Protein AF-A0A0L8H773-F1 (afdb_monomer_lite)

Secondary structure (DSSP, 8-state):
-HHHHHHHHHHHHHS------------EEETTEEE-TT-EE--EETTTEE-TTEEEEEETTTEEEEEEGGGGPPPP-SSS-B--TT-SS-B-----S-----S-PPPEEETTEEE-TT-EEE-SSSSPPPSSTTEEEEEEEETTEEEEEEEEPP----SS-B--TT-SS-B-PPP------------PPPPPPP-------------------S-TTTSTT-BTTTTB-TT-EE--EETTTEE-TTEEEEEETTEEEEEEPPPPPP-SS--B--TT-SS-BPPPP-----------

Structure (mmCIF, N/CA/C/O backbone):
data_AF-A0A0L8H773-F1
#
_entry.id   AF-A0A0L8H773-F1
#
loop_
_atom_site.group_PDB
_atom_site.id
_atom_site.type_symbol
_atom_site.label_atom_id
_atom_site.label_alt_id
_atom_site.label_comp_id
_atom_site.label_asym_id
_atom_site.label_entity_id
_atom_site.label_seq_id
_atom_site.pdbx_PDB_ins_code
_atom_site.Cartn_x
_atom_site.Cartn_y
_atom_site.Cartn_z
_atom_site.occupancy
_atom_site.B_iso_or_equiv
_atom_site.auth_seq_id
_atom_site.auth_comp_id
_atom_site.auth_asym_id
_atom_site.auth_atom_id
_atom_site.pdbx_PDB_model_num
ATOM 1 N N . LEU A 1 1 ? 39.535 28.332 -73.611 1.00 56.66 1 LEU A N 1
ATOM 2 C CA . LEU A 1 1 ? 39.206 27.076 -72.888 1.00 56.66 1 LEU A CA 1
ATOM 3 C C . LEU A 1 1 ? 39.842 26.955 -71.494 1.00 56.66 1 LEU A C 1
ATOM 5 O O . LEU A 1 1 ? 39.137 26.552 -70.581 1.00 56.66 1 LEU A O 1
ATOM 9 N N . LYS A 1 2 ? 41.111 27.343 -71.271 1.00 52.56 2 LYS A N 1
ATOM 10 C CA . LYS A 1 2 ? 41.773 27.224 -69.947 1.00 52.56 2 LYS A CA 1
ATOM 11 C C . LYS A 1 2 ? 41.154 28.075 -68.813 1.00 52.56 2 LYS A C 1
ATOM 13 O O . LYS A 1 2 ? 41.106 27.613 -67.683 1.00 52.56 2 LYS A O 1
ATOM 18 N N . GLN A 1 3 ? 40.621 29.265 -69.114 1.00 53.94 3 GLN A N 1
ATOM 19 C CA . GLN A 1 3 ? 39.961 30.142 -68.122 1.00 53.94 3 GLN A CA 1
ATOM 20 C C . GLN A 1 3 ? 38.589 29.611 -67.651 1.00 53.94 3 GLN A C 1
ATOM 22 O O . GLN A 1 3 ? 38.211 29.787 -66.497 1.00 53.94 3 GLN A O 1
ATOM 27 N N . ILE A 1 4 ? 37.862 28.897 -68.520 1.00 58.41 4 ILE A N 1
ATOM 28 C CA . ILE A 1 4 ? 36.545 28.314 -68.199 1.00 58.41 4 ILE A CA 1
ATOM 29 C C . ILE A 1 4 ? 36.713 27.101 -67.269 1.00 58.41 4 ILE A C 1
ATOM 31 O O . ILE A 1 4 ? 35.921 26.903 -66.352 1.00 58.41 4 ILE A O 1
ATOM 35 N N . ALA A 1 5 ? 37.796 26.336 -67.442 1.00 56.56 5 ALA A N 1
ATOM 36 C CA . ALA A 1 5 ? 38.130 25.212 -66.571 1.00 56.56 5 ALA A CA 1
ATOM 37 C C . ALA A 1 5 ? 38.466 25.649 -65.132 1.00 56.56 5 ALA A C 1
ATOM 39 O O . ALA A 1 5 ? 38.112 24.941 -64.193 1.00 56.56 5 ALA A O 1
ATOM 40 N N . LEU A 1 6 ? 39.084 26.824 -64.939 1.00 56.03 6 LEU A N 1
ATOM 41 C CA . LEU A 1 6 ? 39.364 27.364 -63.602 1.00 56.03 6 LEU A CA 1
ATOM 42 C C . LEU A 1 6 ? 38.087 27.813 -62.878 1.00 56.03 6 LEU A C 1
ATOM 44 O O . LEU A 1 6 ? 37.940 27.544 -61.690 1.00 56.03 6 LEU A O 1
ATOM 48 N N . LEU A 1 7 ? 37.146 28.437 -63.593 1.00 54.53 7 LEU A N 1
ATOM 49 C CA . LEU A 1 7 ? 35.838 28.810 -63.042 1.00 54.53 7 LEU A CA 1
ATOM 50 C C . LEU A 1 7 ? 35.000 27.579 -62.677 1.00 54.53 7 LEU A C 1
ATOM 52 O O . LEU A 1 7 ? 34.382 27.565 -61.618 1.00 54.53 7 LEU A O 1
ATOM 56 N N . LEU A 1 8 ? 35.047 26.512 -63.481 1.00 56.09 8 LEU A N 1
ATOM 57 C CA . LEU A 1 8 ? 34.402 25.238 -63.146 1.00 56.09 8 LEU A CA 1
ATOM 58 C C . LEU A 1 8 ? 35.077 24.536 -61.956 1.00 56.09 8 LEU A C 1
ATOM 60 O O . LEU A 1 8 ? 34.382 23.974 -61.115 1.00 56.09 8 LEU A O 1
ATOM 64 N N . PHE A 1 9 ? 36.402 24.630 -61.808 1.00 54.91 9 PHE A N 1
ATOM 65 C CA . PHE A 1 9 ? 37.109 24.125 -60.623 1.00 54.91 9 PHE A CA 1
ATOM 66 C C . PHE A 1 9 ? 36.782 24.920 -59.348 1.00 54.91 9 PHE A C 1
ATOM 68 O O . PHE A 1 9 ? 36.652 24.331 -58.274 1.00 54.91 9 PHE A O 1
ATOM 75 N N . PHE A 1 10 ? 36.610 26.243 -59.448 1.00 53.59 10 PHE A N 1
ATOM 76 C CA . PHE A 1 10 ? 36.191 27.084 -58.322 1.00 53.59 10 PHE A CA 1
ATOM 77 C C . PHE A 1 10 ? 34.709 26.889 -57.961 1.00 53.59 10 PHE A C 1
ATOM 79 O O . PHE A 1 10 ? 34.391 26.823 -56.775 1.00 53.59 10 PHE A O 1
ATOM 86 N N . LEU A 1 11 ? 33.823 26.696 -58.944 1.00 53.62 11 LEU A N 1
ATOM 87 C CA . LEU A 1 11 ? 32.410 26.357 -58.716 1.00 53.62 11 LEU A CA 1
ATOM 88 C C . LEU A 1 11 ? 32.229 24.926 -58.179 1.00 53.62 11 LEU A C 1
ATOM 90 O O . LEU A 1 11 ? 31.337 24.671 -57.375 1.00 53.62 11 LEU A O 1
ATOM 94 N N . CYS A 1 12 ? 33.113 23.989 -58.536 1.00 49.75 12 CYS A N 1
ATOM 95 C CA . CYS A 1 12 ? 33.108 22.651 -57.942 1.00 49.75 12 CYS A CA 1
ATOM 96 C C . CYS A 1 12 ? 33.672 22.649 -56.505 1.00 49.75 12 CYS A C 1
ATOM 98 O O . CYS A 1 12 ? 33.280 21.812 -55.693 1.00 49.75 12 CYS A O 1
ATOM 100 N N . ARG A 1 13 ? 34.540 23.613 -56.148 1.00 50.16 13 ARG A N 1
ATOM 101 C CA . ARG A 1 13 ? 35.002 23.825 -54.762 1.00 50.16 13 ARG A CA 1
ATOM 102 C C . ARG A 1 13 ? 33.939 24.458 -53.859 1.00 50.16 13 ARG A C 1
ATOM 104 O O . ARG A 1 13 ? 33.945 24.173 -52.666 1.00 50.16 13 ARG A O 1
ATOM 111 N N . THR A 1 14 ? 33.005 25.251 -54.390 1.00 49.06 14 THR A N 1
ATOM 112 C CA . THR A 1 14 ? 31.888 25.808 -53.598 1.00 49.06 14 THR A CA 1
ATOM 113 C C . THR A 1 14 ? 30.726 24.827 -53.397 1.00 49.06 14 THR A C 1
ATOM 115 O O . THR A 1 14 ? 29.889 25.054 -52.526 1.00 49.06 14 THR A O 1
ATOM 118 N N . MET A 1 15 ? 30.709 23.702 -54.120 1.00 49.44 15 MET A N 1
ATOM 119 C CA . MET A 1 15 ? 29.700 22.636 -53.998 1.00 49.44 15 MET A CA 1
ATOM 120 C C . MET A 1 15 ? 30.186 21.398 -53.228 1.00 49.44 15 MET A C 1
ATOM 122 O O . MET A 1 15 ? 29.421 20.462 -53.030 1.00 49.44 15 MET A O 1
ATOM 126 N N . ALA A 1 16 ? 31.410 21.407 -52.697 1.00 48.41 16 ALA A N 1
ATOM 127 C CA . ALA A 1 16 ? 31.828 20.465 -51.660 1.00 48.41 16 ALA A CA 1
ATOM 128 C C . ALA A 1 16 ? 31.561 21.058 -50.268 1.00 48.41 16 ALA A C 1
ATOM 130 O O . ALA A 1 16 ? 32.402 21.011 -49.368 1.00 48.41 16 ALA A O 1
ATOM 131 N N . ARG A 1 17 ? 30.361 21.615 -50.061 1.00 44.28 17 ARG A N 1
ATOM 132 C CA . ARG A 1 17 ? 29.818 21.699 -48.709 1.00 44.28 17 ARG A CA 1
ATOM 133 C C . ARG A 1 17 ? 29.526 20.259 -48.332 1.00 44.28 17 ARG A C 1
ATOM 135 O O . ARG A 1 17 ? 28.470 19.729 -48.650 1.00 44.28 17 ARG A O 1
ATOM 142 N N . SER A 1 18 ? 30.514 19.614 -47.715 1.00 43.47 18 SER A N 1
ATOM 143 C CA . SER A 1 18 ? 30.292 18.414 -46.931 1.00 43.47 18 SER A CA 1
ATOM 144 C C . SER A 1 18 ? 29.228 18.799 -45.911 1.00 43.47 18 SER A C 1
ATOM 146 O O . SER A 1 18 ? 29.515 19.355 -44.850 1.00 43.47 18 SER A O 1
ATOM 148 N N . THR A 1 19 ? 27.967 18.548 -46.253 1.00 49.81 19 THR A N 1
ATOM 149 C CA . THR A 1 19 ? 26.972 18.182 -45.269 1.00 49.81 19 THR A CA 1
ATOM 150 C C . THR A 1 19 ? 27.510 16.890 -44.679 1.00 49.81 19 THR A C 1
ATOM 152 O O . THR A 1 19 ? 27.097 15.792 -45.042 1.00 49.81 19 THR A O 1
ATOM 155 N N . LYS A 1 20 ? 28.463 17.021 -43.747 1.00 44.66 20 LYS A N 1
ATOM 156 C CA . LYS A 1 20 ? 28.402 16.207 -42.550 1.00 44.66 20 LYS A CA 1
ATOM 157 C C . LYS A 1 20 ? 26.985 16.450 -42.064 1.00 44.66 20 LYS A C 1
ATOM 159 O O . LYS A 1 20 ? 26.710 17.479 -41.445 1.00 44.66 20 LYS A O 1
ATOM 164 N N . GLY A 1 21 ? 26.067 15.566 -42.466 1.00 46.50 21 GLY A N 1
ATOM 165 C CA . GLY A 1 21 ? 24.890 15.317 -41.668 1.00 46.50 21 GLY A CA 1
ATOM 166 C C . GLY A 1 21 ? 25.446 15.256 -40.262 1.00 46.50 21 GLY A C 1
ATOM 167 O O . GLY A 1 21 ? 26.386 14.500 -40.000 1.00 46.50 21 GLY A O 1
ATOM 168 N N . LYS A 1 22 ? 25.028 16.202 -39.423 1.00 43.50 22 LYS A N 1
ATOM 169 C CA . LYS A 1 22 ? 25.200 16.027 -37.996 1.00 43.50 22 LYS A CA 1
ATOM 170 C C . LYS A 1 22 ? 24.448 14.736 -37.744 1.00 43.50 22 LYS A C 1
ATOM 172 O O . LYS A 1 22 ? 23.223 14.751 -37.709 1.00 43.50 22 LYS A O 1
ATOM 177 N N . ASP A 1 23 ? 25.184 13.635 -37.729 1.00 54.06 23 ASP A N 1
ATOM 178 C CA . ASP A 1 23 ? 24.753 12.391 -37.141 1.00 54.06 23 ASP A CA 1
ATOM 179 C C . ASP A 1 23 ? 24.575 12.784 -35.680 1.00 54.06 23 ASP A C 1
ATOM 181 O O . ASP A 1 23 ? 25.529 12.883 -34.904 1.00 54.06 23 ASP A O 1
ATOM 185 N N . VAL A 1 24 ? 23.378 13.291 -35.376 1.00 60.16 24 VAL A N 1
ATOM 186 C CA . VAL A 1 24 ? 22.947 13.490 -34.009 1.00 60.16 24 VAL A CA 1
ATOM 187 C C . VAL A 1 24 ? 22.892 12.064 -33.522 1.00 60.16 24 VAL A C 1
ATOM 189 O O . VAL A 1 24 ? 21.925 11.371 -33.820 1.00 60.16 24 VAL A O 1
ATOM 192 N N . ALA A 1 25 ? 23.984 11.612 -32.900 1.00 62.16 25 ALA A N 1
ATOM 193 C CA . ALA A 1 25 ? 24.033 10.320 -32.250 1.00 62.16 25 ALA A CA 1
ATOM 194 C C . ALA A 1 25 ? 22.756 10.243 -31.419 1.00 62.16 25 ALA A C 1
ATOM 196 O O . ALA A 1 25 ? 22.536 11.070 -30.530 1.00 62.16 25 ALA A O 1
ATOM 197 N N . GLU A 1 26 ? 21.852 9.367 -31.837 1.00 80.19 26 GLU A N 1
ATOM 198 C CA . GLU A 1 26 ? 20.481 9.368 -31.364 1.00 80.19 26 GLU A CA 1
ATOM 199 C C . GLU A 1 26 ? 20.488 8.732 -29.973 1.00 80.19 26 GLU A C 1
ATOM 201 O O . GLU A 1 26 ? 20.366 7.525 -29.807 1.00 80.19 26 GLU A O 1
ATOM 206 N N . VAL A 1 27 ? 20.786 9.557 -28.971 1.00 89.62 27 VAL A N 1
ATOM 207 C CA . VAL A 1 27 ? 20.947 9.159 -27.573 1.00 89.62 27 VAL A CA 1
ATOM 208 C C . VAL A 1 27 ? 19.628 9.303 -26.831 1.00 89.62 27 VAL A C 1
ATOM 210 O O . VAL A 1 27 ? 18.864 10.241 -27.058 1.00 89.62 27 VAL A O 1
ATOM 213 N N . CYS A 1 28 ? 19.371 8.390 -25.902 1.00 89.81 28 CYS A N 1
ATOM 214 C CA . CYS A 1 28 ? 18.262 8.535 -24.976 1.00 89.81 28 CYS A CA 1
ATOM 215 C C . CYS A 1 28 ? 18.655 9.471 -23.837 1.00 89.81 28 CYS A C 1
ATOM 217 O O . CYS A 1 28 ? 19.715 9.296 -23.238 1.00 89.81 28 CYS A O 1
ATOM 219 N N . THR A 1 29 ? 17.780 10.412 -23.489 1.00 89.44 29 THR A N 1
ATOM 220 C CA . THR A 1 29 ? 17.992 11.320 -22.355 1.00 89.44 29 THR A CA 1
ATOM 221 C C . THR A 1 29 ? 16.986 11.011 -21.256 1.00 89.44 29 THR A C 1
ATOM 223 O O . THR A 1 29 ? 15.779 11.034 -21.494 1.00 89.44 29 THR A O 1
ATOM 226 N N . LEU A 1 30 ? 17.475 10.743 -20.046 1.00 85.56 30 LEU A N 1
ATOM 227 C CA . LEU A 1 30 ? 16.653 10.556 -18.854 1.00 85.56 30 LEU A CA 1
ATOM 228 C C . LEU A 1 30 ? 17.321 11.261 -17.670 1.00 85.56 30 LEU A C 1
ATOM 230 O O . LEU A 1 30 ? 18.465 10.957 -17.350 1.00 85.56 30 LEU A O 1
ATOM 234 N N . ASN A 1 31 ? 16.602 12.178 -17.016 1.00 80.56 31 ASN A N 1
ATOM 235 C CA . ASN A 1 31 ? 17.077 12.937 -15.849 1.00 80.56 31 ASN A CA 1
ATOM 236 C C . ASN A 1 31 ? 18.449 13.601 -16.078 1.00 80.56 31 ASN A C 1
ATOM 238 O O . ASN A 1 31 ? 19.372 13.415 -15.291 1.00 80.56 31 ASN A O 1
ATOM 242 N N . ASP A 1 32 ? 18.584 14.318 -17.199 1.00 82.12 32 ASP A N 1
ATOM 243 C CA . ASP A 1 32 ? 19.810 15.005 -17.649 1.00 82.12 32 ASP A CA 1
ATOM 244 C C . ASP A 1 32 ? 21.015 14.093 -17.944 1.00 82.12 32 ASP A C 1
ATOM 246 O O . ASP A 1 32 ? 22.093 14.567 -18.308 1.00 82.12 32 ASP A O 1
ATOM 250 N N . GLN A 1 33 ? 20.826 12.776 -17.872 1.00 87.31 33 GLN A N 1
ATOM 251 C CA . GLN A 1 33 ? 21.825 11.780 -18.221 1.00 87.31 33 GLN A CA 1
ATOM 252 C C . GLN A 1 33 ? 21.543 11.219 -19.623 1.00 87.31 33 GLN A C 1
ATOM 254 O O . GLN A 1 33 ? 20.398 10.925 -19.973 1.00 87.31 33 GLN A O 1
ATOM 259 N N . GLN A 1 34 ? 22.591 11.101 -20.441 1.00 91.00 34 GLN A N 1
ATOM 260 C CA . GLN A 1 34 ? 22.507 10.608 -21.819 1.00 91.00 34 GLN A CA 1
ATOM 261 C C . GLN A 1 34 ? 23.009 9.167 -21.912 1.00 91.00 34 GLN A C 1
ATOM 263 O O . GLN A 1 34 ? 24.049 8.825 -21.344 1.00 91.00 34 GLN A O 1
ATOM 268 N N . TYR A 1 35 ? 22.288 8.343 -22.666 1.00 91.50 35 TYR A N 1
ATOM 269 C CA . TYR A 1 35 ? 22.555 6.922 -22.844 1.00 91.50 35 TYR A CA 1
ATOM 270 C C . TYR A 1 35 ? 22.647 6.589 -24.338 1.00 91.50 35 TYR A C 1
ATOM 272 O O . TYR A 1 35 ? 21.750 6.964 -25.099 1.00 91.50 35 TYR A O 1
ATOM 280 N N . PRO A 1 36 ? 23.702 5.885 -24.785 1.00 92.75 36 PRO A N 1
ATOM 281 C CA . PRO A 1 36 ? 23.791 5.440 -26.168 1.00 92.75 36 PRO A CA 1
ATOM 282 C C . PRO A 1 36 ? 22.754 4.349 -26.463 1.00 92.75 36 PRO A C 1
ATOM 284 O O . PRO A 1 36 ? 22.323 3.627 -25.562 1.00 92.75 36 PRO A O 1
ATOM 287 N N . ILE A 1 37 ? 22.379 4.198 -27.736 1.00 92.62 37 ILE A N 1
ATOM 288 C CA . ILE A 1 37 ? 21.487 3.119 -28.187 1.00 92.62 37 ILE A CA 1
ATOM 289 C C . ILE A 1 37 ? 22.058 1.763 -27.750 1.00 92.62 37 ILE A C 1
ATOM 291 O O . ILE A 1 37 ? 23.250 1.500 -27.895 1.00 92.62 37 ILE A O 1
ATOM 295 N N . GLY A 1 38 ? 21.200 0.904 -27.206 1.00 91.44 38 GLY A N 1
ATOM 296 C CA . GLY A 1 38 ? 21.546 -0.404 -26.654 1.00 91.44 38 GLY A CA 1
ATOM 297 C C . GLY A 1 38 ? 22.007 -0.373 -25.196 1.00 91.44 38 GLY A C 1
ATOM 298 O O . GLY A 1 38 ? 22.100 -1.432 -24.581 1.00 91.44 38 GLY A O 1
ATOM 299 N N . ALA A 1 39 ? 22.263 0.803 -24.612 1.00 93.94 39 ALA A N 1
ATOM 300 C CA . ALA A 1 39 ? 22.596 0.890 -23.195 1.00 93.94 39 ALA A CA 1
ATOM 301 C C . ALA A 1 39 ? 21.412 0.470 -22.321 1.00 93.94 39 ALA A C 1
ATOM 303 O O . ALA A 1 39 ? 20.268 0.838 -22.596 1.00 93.94 39 ALA A O 1
ATOM 304 N N . THR A 1 40 ? 21.721 -0.241 -21.238 1.00 94.50 40 THR A N 1
ATOM 305 C CA . THR A 1 40 ? 20.771 -0.636 -20.196 1.00 94.50 40 THR A CA 1
ATOM 306 C C . THR A 1 40 ? 21.162 -0.026 -18.856 1.00 94.50 40 THR A C 1
ATOM 308 O O . THR A 1 40 ? 22.339 -0.069 -18.492 1.00 94.50 40 THR A O 1
ATOM 311 N N . TRP A 1 41 ? 20.212 0.520 -18.101 1.00 93.44 41 TRP A N 1
ATOM 312 C CA . TRP A 1 41 ? 20.489 1.146 -16.807 1.00 93.44 41 TRP A CA 1
ATOM 313 C C . TRP A 1 41 ? 19.305 1.075 -15.842 1.00 93.44 41 TRP A C 1
ATOM 315 O O . TRP A 1 41 ? 18.148 0.942 -16.239 1.00 93.44 41 TRP A O 1
ATOM 325 N N . HIS A 1 42 ? 19.610 1.243 -14.555 1.00 91.56 42 HIS A N 1
ATOM 326 C CA . HIS A 1 42 ? 18.608 1.459 -13.516 1.00 91.56 42 HIS A CA 1
ATOM 327 C C . HIS A 1 42 ? 18.389 2.968 -13.346 1.00 91.56 42 HIS A C 1
ATOM 329 O O . HIS A 1 42 ? 19.363 3.687 -13.096 1.00 91.56 42 HIS A O 1
ATOM 335 N N . PRO A 1 43 ? 17.157 3.482 -13.497 1.00 91.38 43 PRO A N 1
ATOM 336 C CA . PRO A 1 43 ? 16.908 4.914 -13.443 1.00 91.38 43 PRO A CA 1
ATOM 337 C C . PRO A 1 43 ? 17.087 5.444 -12.018 1.00 91.38 43 PRO A C 1
ATOM 339 O O . PRO A 1 43 ? 16.698 4.801 -11.041 1.00 91.38 43 PRO A O 1
ATOM 342 N N . VAL A 1 44 ? 17.655 6.641 -11.901 1.00 88.38 44 VAL A N 1
ATOM 343 C CA . VAL A 1 44 ? 17.793 7.360 -10.630 1.00 88.38 44 VAL A CA 1
ATOM 344 C C . VAL A 1 44 ? 16.645 8.350 -10.522 1.00 88.38 44 VAL A C 1
ATOM 346 O O . VAL A 1 44 ? 16.589 9.302 -11.295 1.00 88.38 44 VAL A O 1
ATOM 349 N N . LEU A 1 45 ? 15.719 8.136 -9.589 1.00 83.38 45 LEU A N 1
ATOM 350 C CA . LEU A 1 45 ? 14.599 9.046 -9.357 1.00 83.38 45 LEU A CA 1
ATOM 351 C C . LEU A 1 45 ? 14.892 9.910 -8.135 1.00 83.38 45 LEU A C 1
ATOM 353 O O . LEU A 1 45 ? 14.933 9.405 -7.019 1.00 83.38 45 LEU A O 1
ATOM 357 N N . ALA A 1 46 ? 15.077 11.215 -8.311 1.00 76.81 46 ALA A N 1
ATOM 358 C CA . ALA A 1 46 ? 15.203 12.129 -7.178 1.00 76.81 46 ALA A CA 1
ATOM 359 C C . ALA A 1 46 ? 13.842 12.300 -6.464 1.00 76.81 46 ALA A C 1
ATOM 361 O O . ALA A 1 46 ? 12.824 12.421 -7.149 1.00 76.81 46 ALA A O 1
ATOM 362 N N . PRO A 1 47 ? 13.780 12.329 -5.113 1.00 76.12 47 PRO A N 1
ATOM 363 C CA . PRO A 1 47 ? 14.870 12.211 -4.126 1.00 76.12 47 PRO A CA 1
ATOM 364 C C . PRO A 1 47 ? 15.226 10.765 -3.709 1.00 76.12 47 PRO A C 1
ATOM 366 O O . PRO A 1 47 ? 16.047 10.568 -2.819 1.00 76.12 47 PRO A O 1
ATOM 369 N N . PHE A 1 48 ? 14.589 9.755 -4.301 1.00 79.19 48 PHE A N 1
ATOM 370 C CA . PHE A 1 48 ? 14.609 8.352 -3.864 1.00 79.19 48 PHE A CA 1
ATOM 371 C C . PHE A 1 48 ? 15.853 7.547 -4.281 1.00 79.19 48 PHE A C 1
ATOM 373 O O . PHE A 1 48 ? 16.077 6.461 -3.753 1.00 79.19 48 PHE A O 1
ATOM 380 N N . GLY A 1 49 ? 16.672 8.067 -5.196 1.00 84.12 49 GLY A N 1
ATOM 381 C CA . GLY A 1 49 ? 17.896 7.415 -5.663 1.00 84.12 49 GLY A CA 1
ATOM 382 C C . GLY A 1 49 ? 17.651 6.374 -6.759 1.00 84.12 49 GLY A C 1
ATOM 383 O O . GLY A 1 49 ? 16.658 6.427 -7.485 1.00 84.12 49 GLY A O 1
ATOM 384 N N . THR A 1 50 ? 18.601 5.456 -6.931 1.00 86.00 50 THR A N 1
ATOM 385 C CA . THR A 1 50 ? 18.556 4.411 -7.966 1.00 86.00 50 THR A CA 1
ATOM 386 C C . THR A 1 50 ? 17.415 3.432 -7.708 1.00 86.00 50 THR A C 1
ATOM 388 O O . THR A 1 50 ? 17.286 2.911 -6.604 1.00 86.00 50 THR A O 1
ATOM 391 N N . MET A 1 51 ? 16.618 3.132 -8.733 1.00 88.44 51 MET A N 1
ATOM 392 C CA . MET A 1 51 ? 15.537 2.151 -8.668 1.00 88.44 51 MET A CA 1
ATOM 393 C C . MET A 1 51 ? 16.010 0.797 -9.225 1.00 88.44 51 MET A C 1
ATOM 395 O O . MET A 1 51 ? 15.925 0.574 -10.432 1.00 88.44 51 MET A O 1
ATOM 399 N N . PRO A 1 52 ? 16.483 -0.143 -8.381 1.00 90.25 52 PRO A N 1
ATOM 400 C CA . PRO A 1 52 ? 17.053 -1.411 -8.846 1.00 90.25 52 PRO A CA 1
ATOM 401 C C . PRO A 1 52 ? 16.018 -2.342 -9.494 1.00 90.25 52 PRO A C 1
ATOM 403 O O . PRO A 1 52 ? 16.395 -3.308 -10.139 1.00 90.25 52 PRO A O 1
ATOM 406 N N . CYS A 1 53 ? 14.720 -2.070 -9.326 1.00 92.06 53 CYS A N 1
ATOM 407 C CA . CYS A 1 53 ? 13.633 -2.866 -9.901 1.00 92.06 53 CYS A CA 1
ATOM 408 C C . CYS A 1 53 ? 13.108 -2.370 -11.249 1.00 92.06 53 CYS A C 1
ATOM 410 O O . CYS A 1 53 ? 12.085 -2.864 -11.723 1.00 92.06 53 CYS A O 1
ATOM 412 N N . ALA A 1 54 ? 13.767 -1.392 -11.858 1.00 93.00 54 ALA A N 1
ATOM 413 C CA . ALA A 1 54 ? 13.462 -0.961 -13.209 1.00 93.00 54 ALA A CA 1
ATOM 414 C C . ALA A 1 54 ? 14.725 -1.087 -14.054 1.00 93.00 54 ALA A C 1
ATOM 416 O O . ALA A 1 54 ? 15.749 -0.508 -13.705 1.00 93.00 54 ALA A O 1
ATOM 417 N N . ASN A 1 55 ? 14.644 -1.819 -15.161 1.00 93.19 55 ASN A N 1
ATOM 418 C CA . ASN A 1 55 ? 15.717 -1.861 -16.147 1.00 93.19 55 ASN A CA 1
ATOM 419 C C . ASN A 1 55 ? 15.258 -1.130 -17.403 1.00 93.19 55 ASN A C 1
ATOM 421 O O . ASN A 1 55 ? 14.304 -1.550 -18.058 1.00 93.19 55 ASN A O 1
ATOM 425 N N . CYS A 1 56 ? 15.914 -0.021 -17.709 1.00 94.56 56 CYS A N 1
ATOM 426 C CA . CYS A 1 56 ? 15.642 0.809 -18.868 1.00 94.56 56 CYS A CA 1
ATOM 427 C C . CYS A 1 56 ? 16.655 0.511 -19.963 1.00 94.56 56 CYS A C 1
ATOM 429 O O . CYS A 1 56 ? 17.842 0.431 -19.685 1.00 94.56 56 CYS A O 1
ATOM 431 N N . THR A 1 57 ? 16.191 0.365 -21.200 1.00 95.38 57 THR A N 1
ATOM 432 C CA . THR A 1 57 ? 17.024 0.170 -22.390 1.00 95.38 57 THR A CA 1
ATOM 433 C C . THR A 1 57 ? 16.810 1.326 -23.355 1.00 95.38 57 THR A C 1
ATOM 435 O O . THR A 1 57 ? 15.666 1.720 -23.596 1.00 95.38 57 THR A O 1
ATOM 438 N N . CYS A 1 58 ? 17.890 1.851 -23.932 1.00 95.38 58 CYS A N 1
ATOM 439 C CA . CYS A 1 58 ? 17.798 2.827 -25.011 1.00 95.38 58 CYS A CA 1
ATOM 440 C C . CYS A 1 58 ? 17.609 2.106 -26.347 1.00 95.38 58 CYS A C 1
ATOM 442 O O . CYS A 1 58 ? 18.510 1.418 -26.822 1.00 95.38 58 CYS A O 1
ATOM 444 N N . LEU A 1 59 ? 16.435 2.241 -26.951 1.00 93.44 59 LEU A N 1
ATOM 445 C CA . LEU A 1 59 ? 16.121 1.679 -28.261 1.00 93.44 59 LEU A CA 1
ATOM 446 C C . LEU A 1 59 ? 16.435 2.694 -29.377 1.00 93.44 59 LEU A C 1
ATOM 448 O O . LEU A 1 59 ? 16.536 3.895 -29.104 1.00 93.44 59 LEU A O 1
ATOM 452 N N . PRO A 1 60 ? 16.560 2.246 -30.645 1.00 91.75 60 PRO A N 1
ATOM 453 C CA . PRO A 1 60 ? 16.646 3.153 -31.790 1.00 91.75 60 PRO A CA 1
ATOM 454 C C . PRO A 1 60 ? 15.488 4.158 -31.781 1.00 91.75 60 PRO A C 1
ATOM 456 O O . PRO A 1 60 ? 14.401 3.826 -31.303 1.00 91.75 60 PRO A O 1
ATOM 459 N N . LYS A 1 61 ? 15.683 5.357 -32.342 1.00 87.56 61 LYS A N 1
ATOM 460 C CA . LYS A 1 61 ? 14.744 6.492 -32.234 1.00 87.56 61 LYS A CA 1
ATOM 461 C C . LYS A 1 61 ? 14.749 7.226 -30.890 1.00 87.56 61 LYS A C 1
ATOM 463 O O . LYS A 1 61 ? 13.776 7.903 -30.567 1.00 87.56 61 LYS A O 1
ATOM 468 N N . ALA A 1 62 ? 15.814 7.074 -30.097 1.00 88.06 62 ALA A N 1
ATOM 469 C CA . ALA A 1 62 ? 15.954 7.667 -28.762 1.00 88.06 62 ALA A CA 1
ATOM 470 C C . ALA A 1 62 ? 14.806 7.294 -27.798 1.00 88.06 62 ALA A C 1
ATOM 472 O O . ALA A 1 62 ? 14.409 8.082 -26.937 1.00 88.06 62 ALA A O 1
ATOM 473 N N . ILE A 1 63 ? 14.254 6.083 -27.938 1.00 90.75 63 ILE A N 1
ATOM 474 C CA . ILE A 1 63 ? 13.137 5.610 -27.114 1.00 90.75 63 ILE A CA 1
ATOM 475 C C . ILE A 1 63 ? 13.686 4.922 -25.865 1.00 90.75 63 ILE A C 1
ATOM 477 O O . ILE A 1 63 ? 14.377 3.908 -25.952 1.00 90.75 63 ILE A O 1
ATOM 481 N N . VAL A 1 64 ? 13.321 5.430 -24.689 1.00 93.31 64 VAL A N 1
ATOM 482 C CA . VAL A 1 64 ? 13.598 4.769 -23.407 1.00 93.31 64 VAL A CA 1
ATOM 483 C C . VAL A 1 64 ? 12.512 3.732 -23.133 1.00 93.31 64 VAL A C 1
ATOM 485 O O . VAL A 1 64 ? 11.351 4.085 -22.934 1.00 93.31 64 VAL A O 1
ATOM 488 N N . HIS A 1 65 ? 12.885 2.455 -23.092 1.00 94.38 65 HIS A N 1
ATOM 489 C CA . HIS A 1 65 ? 11.981 1.361 -22.746 1.00 94.38 65 HIS A CA 1
ATOM 490 C C . HIS A 1 65 ? 12.368 0.752 -21.400 1.00 94.38 65 HIS A C 1
ATOM 492 O O . HIS A 1 65 ? 13.419 0.123 -21.290 1.00 94.38 65 HIS A O 1
ATOM 498 N N . CYS A 1 66 ? 11.524 0.921 -20.382 1.00 93.00 66 CYS A N 1
ATOM 499 C CA . CYS A 1 66 ? 11.769 0.396 -19.040 1.00 93.00 66 CYS A CA 1
ATOM 500 C C . CYS A 1 66 ? 10.837 -0.769 -18.715 1.00 93.00 66 CYS A C 1
ATOM 502 O O . CYS A 1 66 ? 9.626 -0.670 -18.904 1.00 93.00 66 CYS A O 1
ATOM 504 N N . VAL A 1 67 ? 11.401 -1.843 -18.166 1.00 91.75 67 VAL A N 1
ATOM 505 C CA . VAL A 1 67 ? 10.658 -3.008 -17.668 1.00 91.75 67 VAL A CA 1
ATOM 506 C C . VAL A 1 67 ? 10.777 -3.119 -16.152 1.00 91.75 67 VAL A C 1
ATOM 508 O O . VAL A 1 67 ? 11.784 -2.711 -15.566 1.00 91.75 67 VAL A O 1
ATOM 511 N N . HIS A 1 68 ? 9.740 -3.662 -15.513 1.00 89.81 68 HIS A N 1
ATOM 512 C CA . HIS A 1 68 ? 9.697 -3.856 -14.067 1.00 89.81 68 HIS A CA 1
ATOM 513 C C . HIS A 1 68 ? 10.181 -5.259 -13.687 1.00 89.81 68 HIS A C 1
ATOM 515 O O . HIS A 1 68 ? 9.551 -6.245 -14.050 1.00 89.81 68 HIS A O 1
ATOM 521 N N . LEU A 1 69 ? 11.276 -5.335 -12.928 1.00 86.62 69 LEU A N 1
ATOM 522 C CA . LEU A 1 69 ? 11.993 -6.583 -12.637 1.00 86.62 69 LEU A CA 1
ATOM 523 C C . LEU A 1 69 ? 11.426 -7.391 -11.457 1.00 86.62 69 LEU A C 1
ATOM 525 O O . LEU A 1 69 ? 11.875 -8.506 -11.218 1.00 86.62 69 LEU A O 1
ATOM 529 N N . THR A 1 70 ? 10.464 -6.870 -10.685 1.00 81.69 70 THR A N 1
ATOM 530 C CA . THR A 1 70 ? 9.940 -7.614 -9.515 1.00 81.69 70 THR A CA 1
ATOM 531 C C . THR A 1 70 ? 9.181 -8.880 -9.903 1.00 81.69 70 THR A C 1
ATOM 533 O O . THR A 1 70 ? 9.091 -9.804 -9.098 1.00 81.69 70 THR A O 1
ATOM 536 N N . LEU A 1 71 ? 8.659 -8.934 -11.131 1.00 79.00 71 LEU A N 1
ATOM 537 C CA . LEU A 1 71 ? 7.950 -10.093 -11.668 1.00 79.00 71 LEU A CA 1
ATOM 538 C C . LEU A 1 71 ? 8.894 -11.267 -11.962 1.00 79.00 71 LEU A C 1
ATOM 540 O O . LEU A 1 71 ? 8.456 -12.412 -11.932 1.00 79.00 71 LEU A O 1
ATOM 544 N N . ASP A 1 72 ? 10.181 -10.983 -12.173 1.00 86.31 72 ASP A N 1
ATOM 545 C CA . ASP A 1 72 ? 11.219 -11.982 -12.439 1.00 86.31 72 ASP A CA 1
ATOM 546 C C . ASP A 1 72 ? 11.892 -12.485 -11.150 1.00 86.31 72 ASP A C 1
ATOM 548 O O . ASP A 1 72 ? 12.811 -13.307 -11.193 1.00 86.31 72 ASP A O 1
ATOM 552 N N . CYS A 1 73 ? 11.470 -11.989 -9.981 1.00 85.88 73 CYS A N 1
ATOM 553 C CA . CYS A 1 73 ? 12.086 -12.379 -8.723 1.00 85.88 73 CYS A CA 1
ATOM 554 C C . CYS A 1 73 ? 11.689 -13.805 -8.308 1.00 85.88 73 CYS A C 1
ATOM 556 O O . CYS A 1 73 ? 10.506 -14.158 -8.328 1.00 85.88 73 CYS A O 1
ATOM 558 N N . PRO A 1 74 ? 12.655 -14.620 -7.845 1.00 87.50 74 PRO A N 1
ATOM 559 C CA . PRO A 1 74 ? 12.354 -15.928 -7.285 1.00 87.50 74 PRO A CA 1
ATOM 560 C C . PRO A 1 74 ? 11.532 -15.774 -6.000 1.00 87.50 74 PRO A C 1
ATOM 562 O O . PRO A 1 74 ? 11.775 -14.868 -5.202 1.00 87.50 74 PRO A O 1
ATOM 565 N N . GLN A 1 75 ? 10.565 -16.668 -5.778 1.00 81.75 75 GLN A N 1
ATOM 566 C CA . GLN A 1 75 ? 9.742 -16.632 -4.569 1.00 81.75 75 GLN A CA 1
ATOM 567 C C . GLN A 1 75 ? 10.544 -17.112 -3.344 1.00 81.75 75 GLN A C 1
ATOM 569 O O . GLN A 1 75 ? 10.954 -18.278 -3.300 1.00 81.75 75 GLN A O 1
ATOM 574 N N . PRO A 1 76 ? 10.759 -16.258 -2.326 1.00 84.75 76 PRO A N 1
ATOM 575 C CA . PRO A 1 76 ? 11.492 -16.643 -1.128 1.00 84.75 76 PRO A CA 1
ATOM 576 C C . PRO A 1 76 ? 10.647 -17.551 -0.223 1.00 84.75 76 PRO A C 1
ATOM 578 O O . PRO A 1 76 ? 9.475 -17.288 0.038 1.00 84.75 76 PRO A O 1
ATOM 581 N N . LYS A 1 77 ? 11.262 -18.604 0.324 1.00 81.06 77 LYS A N 1
ATOM 582 C CA . LYS A 1 77 ? 10.611 -19.599 1.202 1.00 81.06 77 LYS A CA 1
ATOM 583 C C . LYS A 1 77 ? 10.737 -19.268 2.695 1.00 81.06 77 LYS A C 1
ATOM 585 O O . LYS A 1 77 ? 10.856 -20.168 3.522 1.00 81.06 77 LYS A O 1
ATOM 590 N N . CYS A 1 78 ? 10.783 -17.991 3.060 1.00 82.12 78 CYS A N 1
ATOM 591 C CA . CYS A 1 78 ? 10.918 -17.566 4.452 1.00 82.12 78 CYS A CA 1
ATOM 592 C C . CYS A 1 78 ? 9.774 -16.644 4.874 1.00 82.12 78 CYS A C 1
ATOM 594 O O . CYS A 1 78 ? 9.141 -15.982 4.060 1.00 82.12 78 CYS A O 1
ATOM 596 N N . VAL A 1 79 ? 9.517 -16.609 6.183 1.00 78.94 79 VAL A N 1
ATOM 597 C CA . VAL A 1 79 ? 8.382 -15.888 6.785 1.00 78.94 79 VAL A CA 1
ATOM 598 C C . VAL A 1 79 ? 8.503 -14.365 6.626 1.00 78.94 79 VAL A C 1
ATOM 600 O O . VAL A 1 79 ? 7.496 -13.664 6.629 1.00 78.94 79 VAL A O 1
ATOM 603 N N . ALA A 1 80 ? 9.724 -13.843 6.493 1.00 76.75 80 ALA A N 1
ATOM 604 C CA . ALA A 1 80 ? 9.984 -12.411 6.375 1.00 76.75 80 ALA A CA 1
ATOM 605 C C . ALA A 1 80 ? 11.219 -12.146 5.493 1.00 76.75 80 ALA A C 1
ATOM 607 O O . ALA A 1 80 ? 12.301 -11.879 6.024 1.00 76.75 80 ALA A O 1
ATOM 608 N N . PRO A 1 81 ? 11.090 -12.248 4.161 1.00 84.56 81 PRO A N 1
ATOM 609 C CA . PRO A 1 81 ? 12.178 -11.929 3.250 1.00 84.56 81 PRO A CA 1
ATOM 610 C C . PRO A 1 81 ? 12.403 -10.410 3.230 1.00 84.56 81 PRO A C 1
ATOM 612 O O . PRO A 1 81 ? 11.456 -9.625 3.335 1.00 84.56 81 PRO A O 1
ATOM 615 N N . LYS A 1 82 ? 13.660 -9.979 3.134 1.00 83.88 82 LYS A N 1
ATOM 616 C CA . LYS A 1 82 ? 14.036 -8.562 3.215 1.00 83.88 82 LYS A CA 1
ATOM 617 C C . LYS A 1 82 ? 14.628 -8.096 1.892 1.00 83.88 82 LYS A C 1
ATOM 619 O O . LYS A 1 82 ? 15.449 -8.781 1.292 1.00 83.88 82 LYS A O 1
ATOM 624 N N . ILE A 1 83 ? 14.244 -6.900 1.456 1.00 84.88 83 ILE A N 1
ATOM 625 C CA . ILE A 1 83 ? 14.877 -6.231 0.315 1.00 84.88 83 ILE A CA 1
ATOM 626 C C . ILE A 1 83 ? 16.086 -5.464 0.851 1.00 84.88 83 ILE A C 1
ATOM 628 O O . ILE A 1 83 ? 15.937 -4.531 1.641 1.00 84.88 83 ILE A O 1
ATOM 632 N N . LEU A 1 84 ? 17.286 -5.892 0.461 1.00 82.38 84 LEU A N 1
ATOM 633 C CA . LEU A 1 84 ? 18.528 -5.223 0.843 1.00 82.38 84 LEU A CA 1
ATOM 634 C C . LEU A 1 84 ? 18.725 -3.917 0.050 1.00 82.38 84 LEU A C 1
ATOM 636 O O . LEU A 1 84 ? 18.192 -3.775 -1.055 1.00 82.38 84 LEU A O 1
ATOM 640 N N . PRO A 1 85 ? 19.536 -2.972 0.564 1.00 85.00 85 PRO A N 1
ATOM 641 C CA . PRO A 1 85 ? 19.913 -1.779 -0.188 1.00 85.00 85 PRO A CA 1
ATOM 642 C C . PRO A 1 85 ? 20.483 -2.146 -1.565 1.00 85.00 85 PRO A C 1
ATOM 644 O O . PRO A 1 85 ? 21.309 -3.052 -1.678 1.00 85.00 85 PRO A O 1
ATOM 647 N N . ASN A 1 86 ? 20.050 -1.437 -2.612 1.00 80.19 86 ASN A N 1
ATOM 648 C CA . ASN A 1 86 ? 20.453 -1.658 -4.010 1.00 80.19 86 ASN A CA 1
ATOM 649 C C . ASN A 1 86 ? 20.127 -3.054 -4.582 1.00 80.19 86 ASN A C 1
ATOM 651 O O . ASN A 1 86 ? 20.694 -3.450 -5.602 1.00 80.19 86 ASN A O 1
ATOM 655 N N . ARG A 1 87 ? 19.220 -3.814 -3.958 1.00 86.50 87 ARG A N 1
ATOM 656 C CA . ARG A 1 87 ? 18.696 -5.074 -4.500 1.00 86.50 87 ARG A CA 1
ATOM 657 C C . ARG A 1 87 ? 17.251 -4.893 -4.934 1.00 86.50 87 ARG A C 1
ATOM 659 O O . ARG A 1 87 ? 16.498 -4.176 -4.284 1.00 86.50 87 ARG A O 1
ATOM 666 N N . CYS A 1 88 ? 16.877 -5.543 -6.035 1.00 90.06 88 CYS A N 1
ATOM 667 C CA . CYS A 1 88 ? 15.474 -5.605 -6.429 1.00 90.06 88 CYS A CA 1
ATOM 668 C C . CYS A 1 88 ? 14.736 -6.741 -5.720 1.00 90.06 88 CYS A C 1
ATOM 670 O O . CYS A 1 88 ? 13.676 -6.524 -5.137 1.00 90.06 88 CYS A O 1
ATOM 672 N N . CYS A 1 89 ? 15.305 -7.948 -5.755 1.00 90.31 89 CYS A N 1
ATOM 673 C CA . CYS A 1 89 ? 14.632 -9.120 -5.221 1.00 90.31 89 CYS A CA 1
ATOM 674 C C . CYS A 1 89 ? 14.801 -9.250 -3.703 1.00 90.31 89 CYS A C 1
ATOM 676 O O . CYS A 1 89 ? 15.860 -8.907 -3.165 1.00 90.31 89 CYS A O 1
ATOM 678 N N . PRO A 1 90 ? 13.757 -9.731 -3.010 1.00 87.81 90 PRO A N 1
ATOM 679 C CA . PRO A 1 90 ? 13.801 -9.952 -1.578 1.00 87.81 90 PRO A CA 1
ATOM 680 C C . PRO A 1 90 ? 14.594 -11.231 -1.268 1.00 87.81 90 PRO A C 1
ATOM 682 O O . PRO A 1 90 ? 14.359 -12.275 -1.870 1.00 87.81 90 PRO A O 1
ATOM 685 N N . GLU A 1 91 ? 15.519 -11.147 -0.316 1.00 85.50 91 GLU A N 1
ATOM 686 C CA . GLU A 1 91 ? 16.412 -12.242 0.069 1.00 85.50 91 GLU A CA 1
ATOM 687 C C . GLU A 1 91 ? 16.064 -12.748 1.474 1.00 85.50 91 GLU A C 1
ATOM 689 O O . GLU A 1 91 ? 15.591 -11.991 2.334 1.00 85.50 91 GLU A O 1
ATOM 694 N N . CYS A 1 92 ? 16.296 -14.037 1.717 1.00 83.44 92 CYS A N 1
ATOM 695 C CA . CYS A 1 92 ? 16.215 -14.593 3.062 1.00 83.44 92 CYS A CA 1
ATOM 696 C C . CYS A 1 92 ? 17.578 -14.436 3.745 1.00 83.44 92 CYS A C 1
ATOM 698 O O . CYS A 1 92 ? 18.609 -14.804 3.190 1.00 83.44 92 CYS A O 1
ATOM 700 N N . GLU A 1 93 ? 17.605 -13.919 4.972 1.00 77.69 93 GLU A N 1
ATOM 701 C CA . GLU A 1 93 ? 18.836 -13.937 5.765 1.00 77.69 93 GLU A CA 1
ATOM 702 C C . GLU A 1 93 ? 19.222 -15.401 6.041 1.00 77.69 93 GLU A C 1
ATOM 704 O O . GLU A 1 93 ? 18.450 -16.152 6.645 1.00 77.69 93 GLU A O 1
ATOM 709 N N . VAL A 1 94 ? 20.403 -15.818 5.570 1.00 67.56 94 VAL A N 1
ATOM 710 C CA . VAL A 1 94 ? 20.985 -17.126 5.888 1.00 67.56 94 VAL A CA 1
ATOM 711 C C . VAL A 1 94 ? 21.305 -17.118 7.378 1.00 67.56 94 VAL A C 1
ATOM 713 O O . VAL A 1 94 ? 22.244 -16.461 7.822 1.00 67.56 94 VAL A O 1
ATOM 716 N N . ARG A 1 95 ? 20.476 -17.801 8.166 1.00 57.34 95 ARG A N 1
ATOM 717 C CA . ARG A 1 95 ? 20.687 -17.947 9.605 1.00 57.34 95 ARG A CA 1
ATOM 718 C C . ARG A 1 95 ? 21.885 -18.862 9.846 1.00 57.34 95 ARG A C 1
ATOM 720 O O . ARG A 1 95 ? 21.814 -20.051 9.550 1.00 57.34 95 ARG A O 1
ATOM 727 N N . SER A 1 96 ? 22.952 -18.308 10.414 1.00 48.41 96 SER A N 1
ATOM 728 C CA . SER A 1 96 ? 23.875 -19.066 11.253 1.00 48.41 96 SER A CA 1
ATOM 729 C C . SER A 1 96 ? 23.100 -19.619 12.450 1.00 48.41 96 SER A C 1
ATOM 731 O O . SER A 1 96 ? 22.283 -18.920 13.049 1.00 48.41 96 SER A O 1
ATOM 733 N N . GLU A 1 97 ? 23.321 -20.894 12.735 1.00 53.06 97 GLU A N 1
ATOM 734 C CA . GLU A 1 97 ? 22.678 -21.664 13.793 1.00 53.06 97 GLU A CA 1
ATOM 735 C C . GLU A 1 97 ? 22.808 -20.984 15.164 1.00 53.06 97 GLU A C 1
ATOM 737 O O . GLU A 1 97 ? 23.897 -20.571 15.558 1.00 53.06 97 GLU A O 1
ATOM 742 N N . GLY A 1 98 ? 21.695 -20.923 15.901 1.00 55.00 98 GLY A N 1
ATOM 743 C CA . GLY A 1 98 ? 21.686 -20.589 17.325 1.00 55.00 98 GLY A CA 1
ATOM 744 C C . GLY A 1 98 ? 20.850 -19.370 17.692 1.00 55.00 98 GLY A C 1
ATOM 745 O O . GLY A 1 98 ? 21.405 -18.349 18.054 1.00 55.00 98 GLY A O 1
ATOM 746 N N . GLU A 1 99 ? 19.522 -19.507 17.665 1.00 46.81 99 GLU A N 1
ATOM 747 C CA . GLU A 1 99 ? 18.619 -18.760 18.554 1.00 46.81 99 GLU A CA 1
ATOM 748 C C . GLU A 1 99 ? 17.250 -19.456 18.549 1.00 46.81 99 GLU A C 1
ATOM 750 O O . GLU A 1 99 ? 16.390 -19.251 17.690 1.00 46.81 99 GLU A O 1
ATOM 755 N N . THR A 1 100 ? 17.051 -20.353 19.513 1.00 61.25 100 THR A N 1
ATOM 756 C CA . THR A 1 100 ? 15.710 -20.643 20.012 1.00 61.25 100 THR A CA 1
ATOM 757 C C . THR A 1 100 ? 15.217 -19.394 20.724 1.00 61.25 100 THR A C 1
ATOM 759 O O . THR A 1 100 ? 15.552 -19.190 21.887 1.00 61.25 100 THR A O 1
ATOM 762 N N . GLU A 1 101 ? 14.403 -18.577 20.065 1.00 51.75 101 GLU A N 1
ATOM 763 C CA . GLU A 1 101 ? 13.632 -17.564 20.773 1.00 51.75 101 GLU A CA 1
ATOM 764 C C . GLU A 1 101 ? 12.189 -17.552 20.287 1.00 51.75 101 GLU A C 1
ATOM 766 O O . GLU A 1 101 ? 11.876 -17.516 19.097 1.00 51.75 101 GLU A O 1
ATOM 771 N N . SER A 1 102 ? 11.304 -17.716 21.267 1.00 53.28 102 SER A N 1
ATOM 772 C CA . SER A 1 102 ? 9.867 -17.876 21.122 1.00 53.28 102 SER A CA 1
ATOM 773 C C . SER A 1 102 ? 9.267 -16.850 20.165 1.00 53.28 102 SER A C 1
ATOM 775 O O . SER A 1 102 ? 9.722 -15.712 20.092 1.00 53.28 102 SER A O 1
ATOM 777 N N . ASN A 1 103 ? 8.173 -17.227 19.508 1.00 61.50 103 ASN A N 1
ATOM 778 C CA . ASN A 1 103 ? 7.297 -16.357 18.722 1.00 61.50 103 ASN A CA 1
ATOM 779 C C . ASN A 1 103 ? 6.576 -15.310 19.611 1.00 61.50 103 ASN A C 1
ATOM 781 O O . ASN A 1 103 ? 5.356 -15.168 19.579 1.00 61.50 103 ASN A O 1
ATOM 785 N N . LYS A 1 104 ? 7.322 -14.611 20.471 1.00 68.06 104 LYS A N 1
ATOM 786 C CA . LYS A 1 104 ? 6.863 -13.549 21.351 1.00 68.06 104 LYS A CA 1
ATOM 787 C C . LYS A 1 104 ? 7.195 -12.236 20.667 1.00 68.06 104 LYS A C 1
ATOM 789 O O . LYS A 1 104 ? 8.303 -11.713 20.749 1.00 68.06 104 LYS A O 1
ATOM 794 N N . LYS A 1 105 ? 6.213 -11.724 19.937 1.00 79.19 105 LYS A N 1
ATOM 795 C CA . LYS A 1 105 ? 6.308 -10.426 19.278 1.00 79.19 105 LYS A CA 1
ATOM 796 C C . LYS A 1 105 ? 6.525 -9.332 20.328 1.00 79.19 105 LYS A C 1
ATOM 798 O O . LYS A 1 105 ? 5.823 -9.284 21.335 1.00 79.19 105 LYS A O 1
ATOM 803 N N . ILE A 1 106 ? 7.511 -8.471 20.095 1.00 88.81 106 ILE A N 1
ATOM 804 C CA . ILE A 1 106 ? 7.935 -7.440 21.051 1.00 88.81 106 ILE A CA 1
ATOM 805 C C . ILE A 1 106 ? 6.941 -6.266 21.008 1.00 88.81 106 ILE A C 1
ATOM 807 O O . ILE A 1 106 ? 6.673 -5.719 19.934 1.00 88.81 106 ILE A O 1
ATOM 811 N N . GLY A 1 107 ? 6.395 -5.889 22.167 1.00 89.94 107 GLY A N 1
ATOM 812 C CA . GLY A 1 107 ? 5.547 -4.701 22.331 1.00 89.94 107 GLY A CA 1
ATOM 813 C C . GLY A 1 107 ? 6.342 -3.389 22.276 1.00 89.94 107 GLY A C 1
ATOM 814 O O . GLY A 1 107 ? 7.569 -3.393 22.274 1.00 89.94 107 GLY A O 1
ATOM 815 N N . CYS A 1 108 ? 5.654 -2.254 22.225 1.00 91.62 108 CYS A N 1
ATOM 816 C CA . CYS A 1 108 ? 6.246 -0.922 22.124 1.00 91.62 108 CYS A CA 1
ATOM 817 C C . CYS A 1 108 ? 5.902 -0.073 23.349 1.00 91.62 108 CYS A C 1
ATOM 819 O O . CYS A 1 108 ? 4.826 -0.215 23.921 1.00 91.62 108 CYS A O 1
ATOM 821 N N . THR A 1 109 ? 6.757 0.889 23.693 1.00 92.62 109 THR A N 1
ATOM 822 C CA . THR A 1 109 ? 6.448 1.909 24.706 1.00 92.62 109 THR A CA 1
ATOM 823 C C . THR A 1 109 ? 6.390 3.280 24.043 1.00 92.62 109 THR A C 1
ATOM 825 O O . THR A 1 109 ? 7.365 3.725 23.441 1.00 92.62 109 THR A O 1
ATOM 828 N N . PHE A 1 110 ? 5.249 3.965 24.144 1.00 89.56 110 PHE A N 1
ATOM 829 C CA . PHE A 1 110 ? 5.038 5.287 23.556 1.00 89.56 110 PHE A CA 1
ATOM 830 C C . PHE A 1 110 ? 4.358 6.239 24.538 1.00 89.56 110 PHE A C 1
ATOM 832 O O . PHE A 1 110 ? 3.286 5.944 25.066 1.00 89.56 110 PHE A O 1
ATOM 839 N N . SER A 1 111 ? 4.962 7.413 24.763 1.00 87.38 111 SER A N 1
ATOM 840 C CA . SER A 1 111 ? 4.442 8.441 25.683 1.00 87.38 111 SER A CA 1
ATOM 841 C C . SER A 1 111 ? 4.096 7.901 27.086 1.00 87.38 111 SER A C 1
ATOM 843 O O . SER A 1 111 ? 3.115 8.331 27.691 1.00 87.38 111 SER A O 1
ATOM 845 N N . GLY A 1 112 ? 4.875 6.931 27.583 1.00 85.81 112 GLY A N 1
ATOM 846 C CA . GLY A 1 112 ? 4.672 6.290 28.890 1.00 85.81 112 GLY A CA 1
ATOM 847 C C . GLY A 1 112 ? 3.594 5.197 28.932 1.00 85.81 112 GLY A C 1
ATOM 848 O O . GLY A 1 112 ? 3.348 4.648 30.001 1.00 85.81 112 GLY A O 1
ATOM 849 N N . ARG A 1 113 ? 2.956 4.860 27.801 1.00 88.06 113 ARG A N 1
ATOM 850 C CA . ARG A 1 113 ? 2.035 3.717 27.672 1.00 88.06 113 ARG A CA 1
ATOM 851 C C . ARG A 1 113 ? 2.711 2.557 26.946 1.00 88.06 113 ARG A C 1
ATOM 853 O O . ARG A 1 113 ? 3.515 2.786 26.043 1.00 88.06 113 ARG A O 1
ATOM 860 N N . ASN A 1 114 ? 2.354 1.333 27.323 1.00 92.50 114 ASN A N 1
ATOM 861 C CA . ASN A 1 114 ? 2.810 0.112 26.664 1.00 92.50 114 ASN A CA 1
ATOM 862 C C . ASN A 1 114 ? 1.743 -0.377 25.683 1.00 92.50 114 ASN A C 1
ATOM 864 O O . ASN A 1 114 ? 0.557 -0.326 25.995 1.00 92.50 114 ASN A O 1
ATOM 868 N N . TYR A 1 115 ? 2.195 -0.838 24.526 1.00 88.81 115 TYR A N 1
ATOM 869 C CA . TYR A 1 115 ? 1.390 -1.331 23.417 1.00 88.81 115 TYR A CA 1
ATOM 870 C C . TYR A 1 115 ? 1.888 -2.717 23.027 1.00 88.81 115 TYR A C 1
ATOM 872 O O . TYR A 1 115 ? 3.095 -2.963 22.991 1.00 88.81 115 TYR A O 1
ATOM 880 N N . GLU A 1 116 ? 0.976 -3.621 22.718 1.00 91.38 116 GLU A N 1
ATOM 881 C CA . GLU A 1 116 ? 1.299 -4.930 22.174 1.00 91.38 116 GLU A CA 1
ATOM 882 C C . GLU A 1 116 ? 1.607 -4.831 20.675 1.00 91.38 116 GLU A C 1
ATOM 884 O O . GLU A 1 116 ? 1.254 -3.866 19.991 1.00 91.38 116 GLU A O 1
ATOM 889 N N . HIS A 1 117 ? 2.309 -5.829 20.135 1.00 88.19 117 HIS A N 1
ATOM 890 C CA . HIS A 1 117 ? 2.525 -5.885 18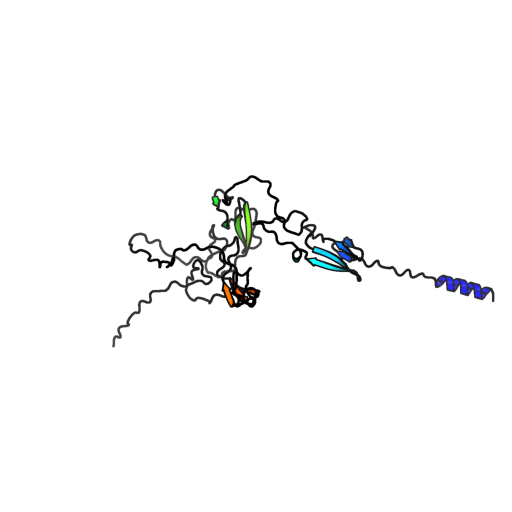.694 1.00 88.19 117 HIS A CA 1
ATOM 891 C C . HIS A 1 117 ? 1.177 -5.956 17.962 1.00 88.19 117 HIS A C 1
ATOM 893 O O . HIS A 1 117 ? 0.413 -6.898 18.156 1.00 88.19 117 HIS A O 1
ATOM 899 N N . GLY A 1 118 ? 0.960 -5.025 17.037 1.00 85.81 118 GLY A N 1
ATOM 900 C CA . GLY A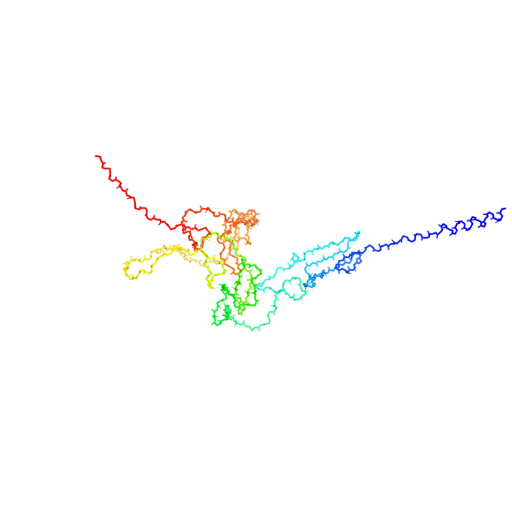 1 118 ? -0.258 -4.899 16.242 1.00 85.81 118 GLY A CA 1
ATOM 901 C C . GLY A 1 118 ? -1.211 -3.818 16.744 1.00 85.81 118 GLY A C 1
ATOM 902 O O . GLY A 1 118 ? -2.114 -3.448 15.998 1.00 85.81 118 GLY A O 1
ATOM 903 N N . ASP A 1 119 ? -0.997 -3.270 17.944 1.00 88.31 119 ASP A N 1
ATOM 904 C CA . ASP A 1 119 ? -1.861 -2.225 18.491 1.00 88.31 119 ASP A CA 1
ATOM 905 C C . ASP A 1 119 ? -1.848 -0.970 17.624 1.00 88.31 119 ASP A C 1
ATOM 907 O O . ASP A 1 119 ? -0.787 -0.476 17.231 1.00 88.31 119 ASP A O 1
ATOM 911 N N . ILE A 1 120 ? -3.044 -0.430 17.382 1.00 87.56 120 ILE A N 1
ATOM 912 C CA . ILE A 1 120 ? -3.272 0.801 16.627 1.00 87.56 120 ILE A CA 1
ATOM 913 C C . ILE A 1 120 ? -3.848 1.846 17.575 1.00 87.56 120 ILE A C 1
ATOM 915 O O . ILE A 1 120 ? -4.825 1.586 18.273 1.00 87.56 120 ILE A O 1
ATOM 919 N N . PHE A 1 121 ? -3.274 3.044 17.575 1.00 90.31 121 PHE A N 1
ATOM 920 C CA . PHE A 1 121 ? -3.695 4.124 18.464 1.00 90.31 121 PHE A CA 1
ATOM 921 C C . PHE A 1 121 ? -3.555 5.493 17.797 1.00 90.31 121 PHE A C 1
ATOM 923 O O . PHE A 1 121 ? -2.697 5.706 16.938 1.00 90.31 121 PHE A O 1
ATOM 930 N N . ALA A 1 122 ? -4.409 6.440 18.186 1.00 89.88 122 ALA A N 1
ATOM 931 C CA . ALA A 1 122 ? -4.282 7.832 17.773 1.00 89.88 122 ALA A CA 1
ATOM 932 C C . ALA A 1 122 ? -3.302 8.568 18.699 1.00 89.88 122 ALA A C 1
ATOM 934 O O . ALA A 1 122 ? -3.305 8.362 19.913 1.00 89.88 122 ALA A O 1
ATOM 935 N N . SER A 1 123 ? -2.448 9.435 18.150 1.00 85.19 123 SER A N 1
ATOM 936 C CA . SER A 1 123 ? -1.655 10.328 19.000 1.00 85.19 123 SER A CA 1
ATOM 937 C C . SER A 1 123 ? -1.143 11.569 18.291 1.00 85.19 123 SER A C 1
ATOM 939 O O . SER A 1 123 ? -0.397 11.493 17.321 1.00 85.19 123 SER A O 1
ATOM 941 N N . ASN A 1 124 ? -1.442 12.731 18.865 1.00 81.62 124 ASN A N 1
ATOM 942 C CA . ASN A 1 124 ? -0.887 14.015 18.445 1.00 81.62 124 ASN A CA 1
ATOM 943 C C . ASN A 1 124 ? 0.504 14.314 19.041 1.00 81.62 124 ASN A C 1
ATOM 945 O O . ASN A 1 124 ? 1.101 15.327 18.690 1.00 81.62 124 ASN A O 1
ATOM 949 N N . LYS A 1 125 ? 1.048 13.448 19.911 1.00 82.94 125 LYS A N 1
ATOM 950 C CA . LYS A 1 125 ? 2.377 13.608 20.537 1.00 82.94 125 LYS A CA 1
ATOM 951 C C . LYS A 1 125 ? 3.510 13.085 19.647 1.00 82.94 125 LYS A C 1
ATOM 953 O O . LYS A 1 125 ? 4.453 12.460 20.123 1.00 82.94 125 LYS A O 1
ATOM 958 N N . THR A 1 126 ? 3.395 13.287 18.340 1.00 84.44 126 THR A N 1
ATOM 959 C CA . THR A 1 126 ? 4.392 12.857 17.353 1.00 84.44 126 THR A CA 1
ATOM 960 C C . THR A 1 126 ? 4.959 14.070 16.621 1.00 84.44 126 THR A C 1
ATOM 962 O O . THR A 1 126 ? 4.417 15.171 16.700 1.00 84.44 126 THR A O 1
ATOM 965 N N . ALA A 1 127 ? 6.047 13.875 15.877 1.00 83.06 127 ALA A N 1
ATOM 966 C CA . ALA A 1 127 ? 6.593 14.914 15.004 1.00 83.06 127 ALA A CA 1
ATOM 967 C C . ALA A 1 127 ? 5.728 15.168 13.748 1.00 83.06 127 ALA A C 1
ATOM 969 O O . ALA A 1 127 ? 5.963 16.138 13.028 1.00 83.06 127 ALA A O 1
ATOM 970 N N . LEU A 1 128 ? 4.736 14.311 13.471 1.00 84.31 128 LEU A N 1
ATOM 971 C CA . LEU A 1 128 ? 3.853 14.450 12.318 1.00 84.31 128 LEU A CA 1
ATOM 972 C C . LEU A 1 128 ? 2.779 15.496 12.607 1.00 84.31 128 LEU A C 1
ATOM 974 O O . LEU A 1 128 ? 1.954 15.335 13.506 1.00 84.31 128 LEU A O 1
ATOM 978 N N . LYS A 1 129 ? 2.770 16.562 11.806 1.00 83.31 129 LYS A N 1
ATOM 979 C CA . LYS A 1 129 ? 1.748 17.608 11.865 1.00 83.31 129 LYS A CA 1
ATOM 980 C C . LYS A 1 129 ? 0.738 17.397 10.735 1.00 83.31 129 LYS A C 1
ATOM 982 O O . LYS A 1 129 ? 1.163 17.312 9.580 1.00 83.31 129 LYS A O 1
ATOM 987 N N . PRO A 1 130 ? -0.572 17.318 11.032 1.00 84.62 130 PRO A N 1
ATOM 988 C CA . PRO A 1 130 ? -1.613 17.348 10.011 1.00 84.62 130 PRO A CA 1
ATOM 989 C C . PRO A 1 130 ? -1.411 18.521 9.049 1.00 84.62 130 PRO A C 1
ATOM 991 O O . PRO A 1 130 ? -1.225 19.656 9.479 1.00 84.62 130 PRO A O 1
ATOM 994 N N . THR A 1 131 ? -1.423 18.245 7.745 1.00 86.06 131 THR A N 1
ATOM 995 C CA . THR A 1 131 ? -1.296 19.281 6.706 1.00 86.06 131 THR A CA 1
ATOM 996 C C . THR A 1 131 ? -2.651 19.905 6.378 1.00 86.06 131 THR A C 1
ATOM 998 O O . THR A 1 131 ? -2.723 21.022 5.876 1.00 86.06 131 THR A O 1
ATOM 1001 N N . ARG A 1 132 ? -3.736 19.174 6.649 1.00 83.44 132 ARG A N 1
ATOM 1002 C CA . ARG A 1 132 ? -5.124 19.595 6.449 1.00 83.44 132 ARG A CA 1
ATOM 1003 C C . ARG A 1 132 ? -5.912 19.398 7.739 1.00 83.44 132 ARG A C 1
ATOM 1005 O O . ARG A 1 132 ? -5.610 18.496 8.516 1.00 83.44 132 ARG A O 1
ATOM 1012 N N . GLU A 1 133 ? -6.959 20.194 7.930 1.00 78.50 133 GLU A N 1
ATOM 1013 C CA . GLU A 1 133 ? -7.814 20.145 9.129 1.00 78.50 133 GLU A CA 1
ATOM 1014 C C . GLU A 1 133 ? -8.541 18.803 9.302 1.00 78.50 133 GLU A C 1
ATOM 1016 O O . GLU A 1 133 ? -8.856 18.398 10.415 1.00 78.50 133 GLU A O 1
ATOM 1021 N N . ASN A 1 134 ? -8.764 18.073 8.205 1.00 82.38 134 ASN A N 1
ATOM 1022 C CA . ASN A 1 134 ? -9.364 16.743 8.219 1.00 82.38 134 ASN A CA 1
ATOM 1023 C C . ASN A 1 134 ? -8.331 15.611 8.337 1.00 82.38 134 ASN A C 1
ATOM 1025 O O . ASN A 1 134 ? -8.615 14.492 7.913 1.00 82.38 134 ASN A O 1
ATOM 1029 N N . GLN A 1 135 ? -7.127 15.881 8.841 1.00 85.50 135 GLN A N 1
ATOM 1030 C CA . GLN A 1 135 ? -6.096 14.867 9.048 1.00 85.50 135 GLN A CA 1
ATOM 1031 C C . GLN A 1 135 ? -5.760 14.692 10.525 1.00 85.50 135 GLN A C 1
ATOM 1033 O O . GLN A 1 135 ? -5.700 15.644 11.298 1.00 85.50 135 GLN A O 1
ATOM 1038 N N . CYS A 1 136 ? -5.483 13.452 10.897 1.00 87.62 136 CYS A N 1
ATOM 1039 C CA . CYS A 1 136 ? -5.103 13.055 12.243 1.00 87.62 136 CYS A CA 1
ATOM 1040 C C . CYS A 1 136 ? -3.927 12.076 12.182 1.00 87.62 136 CYS A C 1
ATOM 1042 O O . CYS A 1 136 ? -3.652 11.487 11.135 1.00 87.62 136 CYS A O 1
ATOM 1044 N N . VAL A 1 137 ? -3.210 11.906 13.292 1.00 90.62 137 VAL A N 1
ATOM 1045 C CA . VAL A 1 137 ? -2.081 10.972 13.364 1.00 90.62 137 VAL A CA 1
ATOM 1046 C C . VAL A 1 137 ? -2.547 9.646 13.948 1.00 90.62 137 VAL A C 1
ATOM 1048 O O . VAL A 1 137 ? -3.071 9.595 15.063 1.00 90.62 137 VAL A O 1
ATOM 1051 N N . MET A 1 138 ? -2.303 8.574 13.202 1.00 90.12 138 MET A N 1
ATOM 1052 C CA . MET A 1 138 ? -2.543 7.197 13.615 1.00 90.12 138 MET A CA 1
ATOM 1053 C C . MET A 1 138 ? -1.209 6.455 13.660 1.00 90.12 138 MET A C 1
ATOM 1055 O O . MET A 1 138 ? -0.376 6.623 12.770 1.00 90.12 138 MET A O 1
ATOM 1059 N N . CYS A 1 139 ? -0.993 5.666 14.704 1.00 89.88 139 CYS A N 1
ATOM 1060 C CA . CYS A 1 139 ? 0.235 4.923 14.942 1.00 89.88 139 CYS A CA 1
ATOM 1061 C C . CYS A 1 139 ? -0.058 3.432 15.095 1.00 89.88 139 CYS A C 1
ATOM 1063 O O . CYS A 1 139 ? -1.132 3.061 15.563 1.00 89.88 139 CYS A O 1
ATOM 1065 N N . ILE A 1 140 ? 0.910 2.594 14.728 1.00 92.00 140 ILE A N 1
ATOM 1066 C CA . ILE A 1 140 ? 0.891 1.147 14.940 1.00 92.00 140 ILE A CA 1
ATOM 1067 C C . ILE A 1 140 ? 2.171 0.692 15.646 1.00 92.00 140 ILE A C 1
ATOM 1069 O O . ILE A 1 140 ? 3.272 1.125 15.291 1.00 92.00 140 ILE A O 1
ATOM 1073 N N . CYS A 1 141 ? 2.035 -0.191 16.635 1.00 90.38 141 CYS A N 1
ATOM 1074 C CA . CYS A 1 141 ? 3.167 -0.897 17.224 1.00 90.38 141 CYS A CA 1
ATOM 1075 C C . CYS A 1 141 ? 3.527 -2.124 16.379 1.00 90.38 141 CYS A C 1
ATOM 1077 O O . CYS A 1 141 ? 2.735 -3.048 16.227 1.00 90.38 141 CYS A O 1
ATOM 1079 N N . SER A 1 142 ? 4.744 -2.169 15.846 1.00 90.00 142 SER A N 1
ATOM 1080 C CA . SER A 1 142 ? 5.242 -3.274 15.031 1.00 90.00 142 SER A CA 1
ATOM 1081 C C . SER A 1 142 ? 6.609 -3.739 15.528 1.00 90.00 142 SER A C 1
ATOM 1083 O O . SER A 1 142 ? 7.643 -3.200 15.130 1.00 90.00 142 SER A O 1
ATOM 1085 N N . ASN A 1 143 ? 6.606 -4.786 16.361 1.00 85.56 143 ASN A N 1
ATOM 1086 C CA . ASN A 1 143 ? 7.807 -5.469 16.872 1.00 85.56 143 ASN A CA 1
ATOM 1087 C C . ASN A 1 143 ? 8.796 -4.478 17.509 1.00 85.56 143 ASN A C 1
ATOM 1089 O O . ASN A 1 143 ? 9.900 -4.280 17.006 1.00 85.56 143 ASN A O 1
ATOM 1093 N N . GLY A 1 144 ? 8.364 -3.803 18.575 1.00 85.25 144 GLY A N 1
ATOM 1094 C CA . GLY A 1 144 ? 9.170 -2.819 19.304 1.00 85.25 144 GLY A CA 1
ATOM 1095 C C . GLY A 1 144 ? 9.299 -1.445 18.641 1.00 85.25 144 GLY A C 1
ATOM 1096 O O . GLY A 1 144 ? 9.890 -0.543 19.230 1.00 85.25 144 GLY A O 1
ATOM 1097 N N . ARG A 1 145 ? 8.745 -1.241 17.438 1.00 88.38 145 ARG A N 1
ATOM 1098 C CA . ARG A 1 145 ? 8.805 0.041 16.717 1.00 88.38 145 ARG A CA 1
ATOM 1099 C C . ARG A 1 145 ? 7.429 0.655 16.528 1.00 88.38 145 ARG A C 1
ATOM 1101 O O . ARG A 1 145 ? 6.494 -0.029 16.129 1.00 88.38 145 ARG A O 1
ATOM 1108 N N . ILE A 1 146 ? 7.331 1.960 16.757 1.00 91.88 146 ILE A N 1
ATOM 1109 C CA . ILE A 1 146 ? 6.107 2.732 16.532 1.00 91.88 146 ILE A CA 1
ATOM 1110 C C . ILE A 1 146 ? 6.188 3.382 15.158 1.00 91.88 146 ILE A C 1
ATOM 1112 O O . ILE A 1 146 ? 7.097 4.166 14.888 1.00 91.88 146 ILE A O 1
ATOM 1116 N N . LEU A 1 147 ? 5.235 3.047 14.295 1.00 91.00 147 LEU A N 1
ATOM 1117 C CA . LEU A 1 147 ? 5.117 3.600 12.951 1.00 91.00 147 LEU A CA 1
ATOM 1118 C C . LEU A 1 147 ? 3.865 4.469 12.901 1.00 91.00 147 LEU A C 1
ATOM 1120 O O . LEU A 1 147 ? 2.766 3.965 13.104 1.00 91.00 147 LEU A O 1
ATOM 1124 N N . CYS A 1 148 ? 4.023 5.765 12.644 1.00 91.12 148 CYS A N 1
ATOM 1125 C CA . CYS A 1 148 ? 2.907 6.705 12.579 1.00 91.12 148 CYS A CA 1
ATOM 1126 C C . CYS A 1 148 ? 2.722 7.246 11.162 1.00 91.12 148 CYS A C 1
ATOM 1128 O O . CYS A 1 148 ? 3.687 7.415 10.419 1.00 91.12 148 CYS A O 1
ATOM 1130 N N . HIS A 1 149 ? 1.480 7.549 10.802 1.00 88.81 149 HIS A N 1
ATOM 1131 C CA . HIS A 1 149 ? 1.117 8.143 9.522 1.00 88.81 149 HIS A CA 1
ATOM 1132 C C . HIS A 1 149 ? -0.069 9.102 9.677 1.00 88.81 149 HIS A C 1
ATOM 1134 O O . HIS A 1 149 ? -0.811 9.052 10.662 1.00 88.81 149 HIS A O 1
ATOM 1140 N N . LEU A 1 150 ? -0.241 9.995 8.700 1.00 88.31 150 LEU A N 1
ATOM 1141 C CA . LEU A 1 150 ? -1.412 10.863 8.629 1.00 88.31 150 LEU A CA 1
ATOM 1142 C C . LEU A 1 150 ? -2.584 10.100 8.008 1.00 88.31 150 LEU A C 1
ATOM 1144 O O . LEU A 1 150 ? -2.481 9.570 6.901 1.00 88.31 150 LEU A O 1
ATOM 1148 N N . LYS A 1 151 ? -3.712 10.080 8.713 1.00 87.12 151 LYS A N 1
ATOM 1149 C CA . LYS A 1 151 ? -4.990 9.553 8.240 1.00 87.12 151 LYS A CA 1
ATOM 1150 C C . LYS A 1 151 ? -5.919 10.713 7.916 1.00 87.12 151 LYS A C 1
ATOM 1152 O O . LYS A 1 151 ? -6.125 11.594 8.743 1.00 87.12 151 LYS A O 1
ATOM 1157 N N . THR A 1 152 ? -6.503 10.694 6.723 1.00 89.31 152 THR A N 1
ATOM 1158 C CA . THR A 1 152 ? -7.559 11.634 6.337 1.00 89.31 152 THR A CA 1
ATOM 1159 C C . THR A 1 152 ? -8.913 11.118 6.813 1.00 89.31 152 THR A C 1
ATOM 1161 O O . THR A 1 152 ? -9.276 9.971 6.557 1.00 89.31 152 THR A O 1
ATOM 1164 N N . CYS A 1 153 ? -9.654 11.968 7.510 1.00 84.94 153 CYS A N 1
ATOM 1165 C CA . CYS A 1 153 ? -10.989 11.695 8.004 1.00 84.94 153 CYS A CA 1
ATOM 1166 C C . CYS A 1 153 ? -12.043 12.044 6.956 1.00 84.94 153 CYS A C 1
ATOM 1168 O O . CYS A 1 153 ? -11.958 13.062 6.262 1.00 84.94 153 CYS A O 1
ATOM 1170 N N . GLU A 1 154 ? -13.051 11.182 6.865 1.00 84.12 154 GLU A N 1
ATOM 1171 C CA . GLU A 1 154 ? -14.236 11.435 6.057 1.00 84.12 154 GLU A CA 1
ATOM 1172 C C . GLU A 1 154 ? -15.036 12.596 6.659 1.00 84.12 154 GLU A C 1
ATOM 1174 O O . GLU A 1 154 ? -15.165 12.721 7.879 1.00 84.12 154 GLU A O 1
ATOM 1179 N N . ALA A 1 155 ? -15.559 13.467 5.797 1.00 76.00 155 ALA A N 1
ATOM 1180 C CA . ALA A 1 155 ? -16.315 14.631 6.231 1.00 76.00 155 ALA A CA 1
ATOM 1181 C C . ALA A 1 155 ? -17.689 14.205 6.770 1.00 76.00 155 ALA A C 1
ATOM 1183 O O . ALA A 1 155 ? -18.548 13.737 6.021 1.00 76.00 155 ALA A O 1
ATOM 1184 N N . ILE A 1 156 ? -17.904 14.411 8.067 1.00 74.12 156 ILE A N 1
ATOM 1185 C CA . ILE A 1 156 ? -19.188 14.184 8.734 1.00 74.12 156 ILE A CA 1
ATOM 1186 C C . ILE A 1 156 ? -19.941 15.507 8.901 1.00 74.12 156 ILE A C 1
ATOM 1188 O O . ILE A 1 156 ? -19.351 16.539 9.210 1.00 74.12 156 ILE A O 1
ATOM 1192 N N . LYS A 1 157 ? -21.259 15.485 8.682 1.00 72.88 157 LYS A N 1
ATOM 1193 C CA . LYS A 1 157 ? -22.141 16.646 8.867 1.00 72.88 157 LYS A CA 1
ATOM 1194 C C . LYS A 1 157 ? -22.990 16.429 10.113 1.00 72.88 157 LYS A C 1
ATOM 1196 O O . LYS A 1 157 ? -24.007 15.744 10.045 1.00 72.88 157 LYS A O 1
ATOM 1201 N N . CYS A 1 158 ? -22.584 16.997 11.242 1.00 76.50 158 CYS A N 1
ATOM 1202 C CA . CYS A 1 158 ? -23.388 16.976 12.459 1.00 76.50 158 CYS A CA 1
ATOM 1203 C C . CYS A 1 158 ? -23.343 18.300 13.211 1.00 76.50 158 CYS A C 1
ATOM 1205 O O . CYS A 1 158 ? -22.481 19.143 12.975 1.00 76.50 158 CYS A O 1
ATOM 1207 N N . LYS A 1 159 ? -24.328 18.480 14.096 1.00 72.44 159 LYS A N 1
ATOM 1208 C CA . LYS A 1 159 ? -24.555 19.721 14.843 1.00 72.44 159 LYS A CA 1
ATOM 1209 C C . LYS A 1 159 ? -23.415 20.033 15.821 1.00 72.44 159 LYS A C 1
ATOM 1211 O O . LYS A 1 159 ? -23.115 21.199 16.049 1.00 72.44 159 LYS A O 1
ATOM 1216 N N . LYS A 1 160 ? -22.770 18.998 16.367 1.00 67.62 160 LYS A N 1
ATOM 1217 C CA . LYS A 1 160 ? -21.571 19.092 17.205 1.00 67.62 160 LYS A CA 1
ATOM 1218 C C . LYS A 1 160 ? -20.657 17.908 16.899 1.00 67.62 160 LYS A C 1
ATOM 1220 O O . LYS A 1 160 ? -21.146 16.792 16.773 1.00 67.62 160 LYS A O 1
ATOM 1225 N N . THR A 1 161 ? -19.356 18.157 16.795 1.00 72.06 161 THR A N 1
ATOM 1226 C CA . THR A 1 161 ? -18.308 17.138 16.629 1.00 72.06 161 THR A CA 1
ATOM 1227 C C . THR A 1 161 ? -17.469 17.039 17.903 1.00 72.06 161 THR A C 1
ATOM 1229 O O . THR A 1 161 ? -17.172 18.059 18.525 1.00 72.06 161 THR A O 1
ATOM 1232 N N . LEU A 1 162 ? -17.063 15.830 18.286 1.00 75.81 162 LEU A N 1
ATOM 1233 C CA . LEU A 1 162 ? -16.118 15.554 19.366 1.00 75.81 162 LEU A CA 1
ATOM 1234 C C . LEU A 1 162 ? -14.872 14.872 18.824 1.00 75.81 162 LEU A C 1
ATOM 1236 O O . LEU A 1 162 ? -14.967 13.921 18.055 1.00 75.81 162 LEU A O 1
ATOM 1240 N N . ASN A 1 163 ? -13.721 15.324 19.311 1.00 74.81 163 ASN A N 1
ATOM 1241 C CA . ASN A 1 163 ? -12.439 14.662 19.124 1.00 74.81 163 ASN A CA 1
ATOM 1242 C C . ASN A 1 163 ? -12.087 13.930 20.420 1.00 74.81 163 ASN A C 1
ATOM 1244 O O . ASN A 1 163 ? -11.883 14.573 21.451 1.00 74.81 163 ASN A O 1
ATOM 1248 N N . LEU A 1 164 ? -12.040 12.601 20.372 1.00 71.56 164 LEU A N 1
ATOM 1249 C CA . LEU A 1 164 ? -11.595 11.773 21.490 1.00 71.56 164 LEU A CA 1
ATOM 1250 C C . LEU A 1 164 ? -10.100 11.483 21.346 1.00 71.56 164 LEU A C 1
ATOM 1252 O O . LEU A 1 164 ? -9.613 11.275 20.243 1.00 71.56 164 LEU A O 1
ATOM 1256 N N . SER A 1 165 ? -9.362 11.434 22.454 1.00 66.44 165 SER A N 1
ATOM 1257 C CA . SER A 1 165 ? -7.906 11.217 22.423 1.00 66.44 165 SER A CA 1
ATOM 1258 C C . SER A 1 165 ? -7.494 9.863 21.833 1.00 66.44 165 SER A C 1
ATOM 1260 O O . SER A 1 165 ? -6.411 9.762 21.263 1.00 66.44 165 SER A O 1
ATOM 1262 N N . ASP A 1 166 ? -8.351 8.847 21.953 1.00 69.69 166 ASP A N 1
ATOM 1263 C CA . ASP A 1 166 ? -8.095 7.490 21.456 1.00 69.69 166 ASP A CA 1
ATOM 1264 C C . ASP A 1 166 ? -8.698 7.250 20.053 1.00 69.69 166 ASP A C 1
ATOM 1266 O O . ASP A 1 166 ? -8.429 6.225 19.426 1.00 69.69 166 ASP A O 1
ATOM 1270 N N . GLU A 1 167 ? -9.464 8.211 19.514 1.00 77.12 167 GLU A N 1
ATOM 1271 C CA . GLU A 1 167 ? -10.035 8.142 18.168 1.00 77.12 167 GLU A CA 1
ATOM 1272 C C . GLU A 1 167 ? -9.438 9.217 17.260 1.00 77.12 167 GLU A C 1
ATOM 1274 O O . GLU A 1 167 ? -9.481 10.412 17.523 1.00 77.12 167 GLU A O 1
ATOM 1279 N N . CYS A 1 168 ? -8.890 8.786 16.129 1.00 85.12 168 CYS A N 1
ATOM 1280 C CA . CYS A 1 168 ? -8.222 9.692 15.197 1.00 85.12 168 CYS A CA 1
ATOM 1281 C C . CYS A 1 168 ? -9.208 10.682 14.544 1.00 85.12 168 CYS A C 1
ATOM 1283 O O . CYS A 1 168 ? -8.868 11.839 14.323 1.00 85.12 168 CYS A O 1
ATOM 1285 N N . CYS A 1 169 ? -10.425 10.232 14.224 1.00 86.50 169 CYS A N 1
ATOM 1286 C CA . CYS A 1 169 ? -11.403 11.038 13.496 1.00 86.50 169 CYS A CA 1
ATOM 1287 C C . CYS A 1 169 ? -12.531 11.528 14.403 1.00 86.50 169 CYS A C 1
ATOM 1289 O O . CYS A 1 169 ? -12.919 10.796 15.311 1.00 86.50 169 CYS A O 1
ATOM 1291 N N . PRO A 1 170 ? -13.079 12.728 14.134 1.00 81.06 170 PRO A N 1
ATOM 1292 C CA . PRO A 1 170 ? -14.174 13.275 14.917 1.00 81.06 170 PRO A CA 1
ATOM 1293 C C . PRO A 1 170 ? -15.398 12.364 14.857 1.00 81.06 170 PRO A C 1
ATOM 1295 O O . PRO A 1 170 ? -15.704 11.780 13.816 1.00 81.06 170 PRO A O 1
ATOM 1298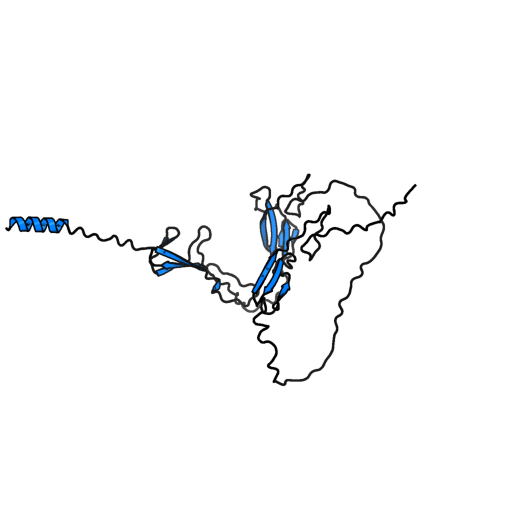 N N . ILE A 1 171 ? -16.130 12.307 15.964 1.00 82.75 171 ILE A N 1
ATOM 1299 C CA . ILE A 1 171 ? -17.439 11.658 16.071 1.00 82.75 171 ILE A CA 1
ATOM 1300 C C . ILE A 1 171 ? -18.509 12.685 16.430 1.00 82.75 171 ILE A C 1
ATOM 1302 O O . ILE A 1 171 ? -18.204 13.798 16.848 1.00 82.75 171 ILE A O 1
ATOM 1306 N N . CYS A 1 172 ? -19.781 12.331 16.291 1.00 80.06 172 CYS A N 1
ATOM 1307 C CA . CYS A 1 172 ? -20.886 13.197 16.691 1.00 80.06 172 CYS A CA 1
ATOM 1308 C C . CYS A 1 172 ? -21.422 12.728 18.054 1.00 80.06 172 CYS A C 1
ATOM 1310 O O . CYS A 1 172 ? -21.960 11.622 18.113 1.00 80.06 172 CYS A O 1
ATOM 1312 N N . PRO A 1 173 ? -21.278 13.499 19.150 1.00 71.94 173 PRO A N 1
ATOM 1313 C CA . PRO A 1 173 ? -22.015 13.234 20.378 1.00 71.94 173 PRO A CA 1
ATOM 1314 C C . PRO A 1 173 ? -23.503 13.335 20.109 1.00 71.94 173 PRO A C 1
ATOM 1316 O O . PRO A 1 173 ? -23.964 14.308 19.512 1.00 71.94 173 PRO A O 1
ATOM 1319 N N . ASP A 1 174 ? -24.254 12.370 20.609 1.00 65.19 174 ASP A N 1
ATOM 1320 C CA . ASP A 1 174 ? -25.681 12.571 20.768 1.00 65.19 174 ASP A CA 1
ATOM 1321 C C . ASP A 1 174 ? -25.941 13.555 21.910 1.00 65.19 174 ASP A C 1
ATOM 1323 O O . ASP A 1 174 ? -25.287 13.505 22.956 1.00 65.19 174 ASP A O 1
ATOM 1327 N N . ASP A 1 175 ? -26.898 14.452 21.688 1.00 56.75 175 ASP A N 1
ATOM 1328 C CA . ASP A 1 175 ? -27.382 15.386 22.693 1.00 56.75 175 ASP A CA 1
ATOM 1329 C C . ASP A 1 175 ? -27.880 14.605 23.931 1.00 56.75 175 ASP A C 1
ATOM 1331 O O . ASP A 1 175 ? -28.752 13.749 23.815 1.00 56.75 175 ASP A O 1
ATOM 1335 N N . GLN A 1 176 ? -27.215 14.876 25.063 1.00 52.00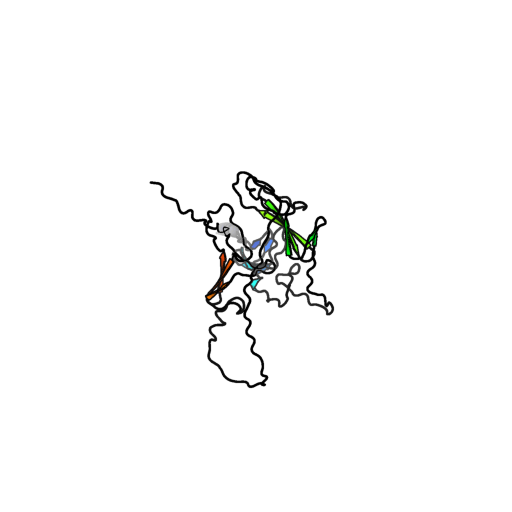 176 GLN A N 1
ATOM 1336 C CA . GLN A 1 176 ? -27.601 14.763 26.482 1.00 52.00 176 GLN A CA 1
ATOM 1337 C C . GLN A 1 176 ? -28.624 13.677 26.886 1.00 52.00 176 GLN A C 1
ATOM 1339 O O . GLN A 1 176 ? -29.766 13.710 26.455 1.00 52.00 176 GLN A O 1
ATOM 1344 N N . GLU A 1 177 ? -28.253 12.796 27.826 1.00 41.50 177 GLU A N 1
ATOM 1345 C CA . GLU A 1 177 ? -28.796 12.845 29.203 1.00 41.50 177 GLU A CA 1
ATOM 1346 C C . GLU A 1 177 ? -28.284 11.702 30.105 1.00 41.50 177 GLU A C 1
ATOM 1348 O O . GLU A 1 177 ? -28.236 10.534 29.726 1.00 41.50 177 GLU A O 1
ATOM 1353 N N . GLU A 1 178 ? -27.903 12.138 31.308 1.00 34.88 178 GLU A N 1
ATOM 1354 C CA . GLU A 1 178 ? -28.051 11.519 32.630 1.00 34.88 178 GLU A CA 1
ATOM 1355 C C . GLU A 1 178 ? -27.473 10.124 32.918 1.00 34.88 178 GLU A C 1
ATOM 1357 O O . GLU A 1 178 ? -28.003 9.062 32.595 1.00 34.88 178 GLU A O 1
ATOM 1362 N N . VAL A 1 179 ? -26.399 10.176 33.709 1.00 47.16 179 VAL A N 1
ATOM 1363 C CA . VAL A 1 179 ? -26.048 9.168 34.706 1.00 47.16 179 VAL A CA 1
ATOM 1364 C C . VAL A 1 179 ? -27.267 8.938 35.605 1.00 47.16 179 VAL A C 1
ATOM 1366 O O . VAL A 1 179 ? -27.589 9.788 36.429 1.00 47.16 179 VAL A O 1
ATOM 1369 N N . VAL A 1 180 ? -27.915 7.782 35.476 1.00 33.84 180 VAL A N 1
ATOM 1370 C CA . VAL A 1 180 ? -28.757 7.235 36.545 1.00 33.84 180 VAL A CA 1
ATOM 1371 C C . VAL A 1 180 ? -28.077 5.982 37.070 1.00 33.84 180 VAL A C 1
ATOM 1373 O O . VAL A 1 180 ? -27.827 5.020 36.341 1.00 33.84 180 VAL A O 1
ATOM 1376 N N . ASP A 1 181 ? -27.724 6.076 38.343 1.00 38.31 181 ASP A N 1
ATOM 1377 C CA . ASP A 1 181 ? -27.126 5.045 39.169 1.00 38.31 181 ASP A CA 1
ATOM 1378 C C . ASP A 1 181 ? -28.103 3.889 39.484 1.00 38.31 181 ASP A C 1
ATOM 1380 O O . ASP A 1 181 ? -29.322 4.028 39.423 1.00 38.31 181 ASP A O 1
ATOM 1384 N N . SER A 1 182 ? -27.478 2.770 39.851 1.00 39.84 182 SER A N 1
ATOM 1385 C CA . SER A 1 182 ? -27.928 1.645 40.674 1.00 39.84 182 SER A CA 1
ATOM 1386 C C . SER A 1 182 ? -29.067 0.704 40.224 1.00 39.84 182 SER A C 1
ATOM 1388 O O . SER A 1 182 ? -30.258 0.990 40.224 1.00 39.84 182 SER A O 1
ATOM 1390 N N . SER A 1 183 ? -28.645 -0.565 40.105 1.00 47.91 183 SER A N 1
ATOM 1391 C CA . SER A 1 183 ? -29.319 -1.780 40.603 1.00 47.91 183 SER A CA 1
ATOM 1392 C C . SER A 1 183 ? -30.523 -2.370 39.841 1.00 47.91 183 SER A C 1
ATOM 1394 O O . SER A 1 183 ? -31.653 -1.930 39.992 1.00 47.91 183 SER A O 1
ATOM 1396 N N . ALA A 1 184 ? -30.271 -3.471 39.107 1.00 33.22 184 ALA A N 1
ATOM 1397 C CA . ALA A 1 184 ? -31.032 -4.741 39.144 1.00 33.22 184 ALA A CA 1
ATOM 1398 C C . ALA A 1 184 ? -30.577 -5.710 38.019 1.00 33.22 184 ALA A C 1
ATOM 1400 O O . ALA A 1 184 ? -30.840 -5.494 36.838 1.00 33.22 184 ALA A O 1
ATOM 1401 N N . TYR A 1 185 ? -29.906 -6.806 38.395 1.00 34.78 185 TYR A N 1
ATOM 1402 C CA . TYR A 1 185 ? -29.737 -8.048 37.600 1.00 34.78 185 TYR A CA 1
ATOM 1403 C C . TYR A 1 185 ? -31.110 -8.755 37.378 1.00 34.78 185 TYR A C 1
ATOM 1405 O O . TYR A 1 185 ? -32.056 -8.312 38.032 1.00 34.78 185 TYR A O 1
ATOM 1413 N N . PRO A 1 186 ? -31.294 -9.861 36.585 1.00 46.22 186 PRO A N 1
ATOM 1414 C CA . PRO A 1 186 ? -30.303 -10.870 36.132 1.00 46.22 186 PRO A CA 1
ATOM 1415 C C . PRO A 1 186 ? -30.487 -11.480 34.703 1.00 46.22 186 PRO A C 1
ATOM 1417 O O . PRO A 1 186 ? -31.558 -11.421 34.110 1.00 46.22 186 PRO A O 1
ATOM 1420 N N . PHE A 1 187 ? -29.431 -12.124 34.173 1.00 30.00 187 PHE A N 1
ATOM 1421 C CA . PHE A 1 187 ? -29.381 -13.507 33.621 1.00 30.00 187 PHE A CA 1
ATOM 1422 C C . PHE A 1 187 ? -28.370 -13.745 32.478 1.00 30.00 187 PHE A C 1
ATOM 1424 O O . PHE A 1 187 ? -28.106 -12.899 31.629 1.00 30.00 187 PHE A O 1
ATOM 1431 N N . ARG A 1 188 ? -27.801 -14.958 32.553 1.00 34.28 188 ARG A N 1
ATOM 1432 C CA . ARG A 1 188 ? -26.630 -15.556 31.887 1.00 34.28 188 ARG A CA 1
ATOM 1433 C C . ARG A 1 188 ? -26.751 -15.777 30.365 1.00 34.28 188 ARG A C 1
ATOM 1435 O O . ARG A 1 188 ? -27.861 -15.918 29.856 1.00 34.28 188 ARG A O 1
ATOM 1442 N N . PRO A 1 189 ? -25.606 -15.914 29.663 1.00 32.88 189 PRO A N 1
ATOM 1443 C CA . PRO A 1 189 ? -25.542 -16.271 28.248 1.00 32.88 189 PRO A CA 1
ATOM 1444 C C . PRO A 1 189 ? -25.647 -17.792 28.034 1.00 32.88 189 PRO A C 1
ATOM 1446 O O . PRO A 1 189 ? -24.952 -18.563 28.692 1.00 32.88 189 PRO A O 1
ATOM 1449 N N . HIS A 1 190 ? -26.469 -18.217 27.071 1.00 32.47 190 HIS A N 1
ATOM 1450 C CA . HIS A 1 190 ? -26.360 -19.542 26.455 1.00 32.47 190 HIS A CA 1
ATOM 1451 C C . HIS A 1 190 ? -25.568 -19.419 25.147 1.00 32.47 190 HIS A C 1
ATOM 1453 O O . HIS A 1 190 ? -25.963 -18.685 24.240 1.00 32.47 190 HIS A O 1
ATOM 1459 N N . SER A 1 191 ? -24.448 -20.136 25.081 1.00 34.97 191 SER A N 1
ATOM 1460 C CA . SER A 1 191 ? -23.723 -20.470 23.852 1.00 34.97 191 SER A CA 1
ATOM 1461 C C . SER A 1 191 ? -24.398 -21.671 23.179 1.00 34.97 191 SER A C 1
ATOM 1463 O O . SER A 1 191 ? -24.925 -22.519 23.899 1.00 34.97 191 SER A O 1
ATOM 1465 N N . PRO A 1 192 ? -24.341 -21.818 21.847 1.00 39.28 192 PRO A N 1
ATOM 1466 C CA . PRO A 1 192 ? -24.443 -23.123 21.212 1.00 39.28 192 PRO A CA 1
ATOM 1467 C C . PRO A 1 192 ? -23.045 -23.720 21.035 1.00 39.28 192 PRO A C 1
ATOM 1469 O O . PRO A 1 192 ? -22.115 -23.043 20.588 1.00 39.28 192 PRO A O 1
ATOM 1472 N N . GLU A 1 193 ? -22.925 -24.980 21.437 1.00 31.94 193 GLU A N 1
ATOM 1473 C CA . GLU A 1 193 ? -21.765 -25.849 21.290 1.00 31.94 193 GLU A CA 1
ATOM 1474 C C . GLU A 1 193 ? -21.538 -26.289 19.842 1.00 31.94 193 GLU A C 1
ATOM 1476 O O . GLU A 1 193 ? -22.421 -26.268 18.985 1.00 31.94 193 GLU A O 1
ATOM 1481 N N . SER A 1 194 ? -20.292 -26.688 19.615 1.00 37.38 194 SER A N 1
ATOM 1482 C CA . SER A 1 194 ? -19.777 -27.341 18.425 1.00 37.38 194 SER A CA 1
ATOM 1483 C C . SER A 1 194 ? -19.857 -28.854 18.626 1.00 37.38 194 SER A C 1
ATOM 1485 O O . SER A 1 194 ? -19.244 -29.387 19.547 1.00 37.38 194 SER A O 1
ATOM 1487 N N . ASP A 1 195 ? -20.562 -29.554 17.739 1.00 40.06 195 ASP A N 1
ATOM 1488 C CA . ASP A 1 195 ? -20.498 -31.012 17.671 1.00 40.06 195 ASP A CA 1
ATOM 1489 C C . ASP A 1 195 ? -19.287 -31.439 16.837 1.00 40.06 195 ASP A C 1
ATOM 1491 O O . ASP A 1 195 ? -19.306 -31.480 15.605 1.00 40.06 195 ASP A O 1
ATOM 1495 N N . GLY A 1 196 ? -18.205 -31.763 17.543 1.00 37.31 196 GLY A N 1
ATOM 1496 C CA . GLY A 1 196 ? -17.120 -32.583 17.029 1.00 37.31 196 GLY A CA 1
ATOM 1497 C C . GLY A 1 196 ? -17.495 -34.060 17.118 1.00 37.31 196 GLY A C 1
ATOM 1498 O O . GLY A 1 196 ? -17.705 -34.589 18.208 1.00 37.31 196 GLY A O 1
ATOM 1499 N N . LYS A 1 197 ? -17.514 -34.760 15.980 1.00 42.56 197 LYS A N 1
ATOM 1500 C CA . LYS A 1 197 ? -17.616 -36.223 15.949 1.00 42.56 197 LYS A CA 1
ATOM 1501 C C . LYS A 1 197 ? -16.235 -36.830 15.712 1.00 42.56 197 LYS A C 1
ATOM 1503 O O . LYS A 1 197 ? -15.705 -36.799 14.605 1.00 42.56 197 LYS A O 1
ATOM 1508 N N . LYS A 1 198 ? -15.656 -37.368 16.788 1.00 40.28 198 LYS A N 1
ATOM 1509 C CA . LYS A 1 198 ? -14.521 -38.299 16.766 1.00 40.28 198 LYS A CA 1
ATOM 1510 C C . LYS A 1 198 ? -14.993 -39.644 16.215 1.00 40.28 198 LYS A C 1
ATOM 1512 O O . LYS A 1 198 ? -16.038 -40.120 16.641 1.00 40.28 198 LYS A O 1
ATOM 1517 N N . ASN A 1 199 ? -14.179 -40.286 15.381 1.00 40.09 199 ASN A N 1
ATOM 1518 C CA . ASN A 1 199 ? -14.131 -41.742 15.287 1.00 40.09 199 ASN A CA 1
ATOM 1519 C C . ASN A 1 199 ? -12.669 -42.194 15.319 1.00 40.09 199 ASN A C 1
ATOM 1521 O O . ASN A 1 199 ? -11.778 -41.540 14.781 1.00 40.09 199 ASN A O 1
ATOM 1525 N N . ASN A 1 200 ? -12.468 -43.276 16.056 1.00 38.69 200 ASN A N 1
ATOM 1526 C CA . ASN A 1 200 ? -11.216 -43.805 16.564 1.00 38.69 200 ASN A CA 1
ATOM 1527 C C . ASN A 1 200 ? -10.728 -44.968 15.682 1.00 38.69 200 ASN A C 1
ATOM 1529 O O . ASN A 1 200 ? -11.551 -45.787 15.292 1.00 38.69 200 ASN A O 1
ATOM 1533 N N . GLY A 1 201 ? -9.408 -45.027 15.463 1.00 37.81 201 GLY A N 1
ATOM 1534 C CA . GLY A 1 201 ? -8.587 -46.234 15.279 1.00 37.81 201 GLY A CA 1
ATOM 1535 C C . GLY A 1 201 ? -8.838 -47.153 14.078 1.00 37.81 201 GLY A C 1
ATOM 1536 O O . GLY A 1 201 ? -9.900 -47.747 13.952 1.00 37.81 201 GLY A O 1
ATOM 1537 N N . ASN A 1 202 ? -7.800 -47.369 13.259 1.00 45.38 202 ASN A N 1
ATOM 1538 C CA . ASN A 1 202 ? -7.063 -48.644 13.210 1.00 45.38 202 ASN A CA 1
ATOM 1539 C C . ASN A 1 202 ? -5.848 -48.529 12.270 1.00 45.38 202 ASN A C 1
ATOM 1541 O O . ASN A 1 202 ? -5.950 -48.034 11.151 1.00 45.38 202 ASN A O 1
ATOM 1545 N N . ASN A 1 203 ? -4.696 -48.996 12.750 1.00 51.44 203 ASN A N 1
ATOM 1546 C CA . ASN A 1 203 ? -3.439 -49.069 12.010 1.00 51.44 203 ASN A CA 1
ATOM 1547 C C . ASN A 1 203 ? -3.502 -50.185 10.954 1.00 51.44 203 ASN A C 1
ATOM 1549 O O . ASN A 1 203 ? -3.781 -51.328 11.311 1.00 51.44 203 ASN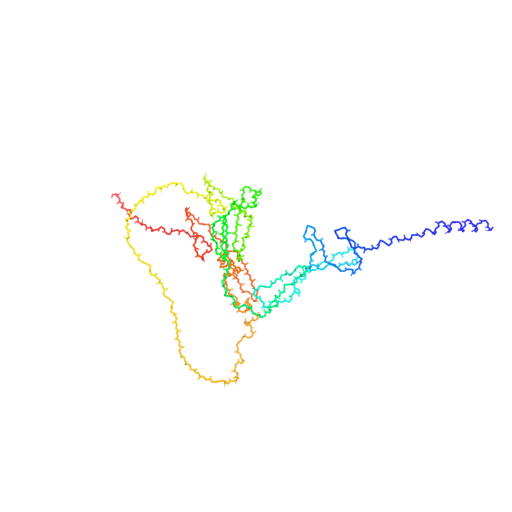 A O 1
ATOM 1553 N N . ALA A 1 204 ? -3.152 -49.895 9.700 1.00 34.62 204 ALA A N 1
ATOM 1554 C CA . ALA A 1 204 ? -2.686 -50.902 8.748 1.00 34.62 204 ALA A CA 1
ATOM 1555 C C . ALA A 1 204 ? -1.757 -50.266 7.702 1.00 34.62 204 ALA A C 1
ATOM 1557 O O . ALA A 1 204 ? -2.044 -49.208 7.147 1.00 34.62 204 ALA A O 1
ATOM 1558 N N . SER A 1 205 ? -0.619 -50.926 7.510 1.00 39.22 205 SER A N 1
ATOM 1559 C CA . SER A 1 205 ? 0.512 -50.583 6.654 1.00 39.22 205 SER A CA 1
ATOM 1560 C C . SER A 1 205 ? 0.186 -50.405 5.167 1.00 39.22 205 SER A C 1
ATOM 1562 O O . SER A 1 205 ? -0.822 -50.892 4.665 1.00 39.22 205 SER A O 1
ATOM 1564 N N . LEU A 1 206 ? 1.138 -49.752 4.484 1.00 46.47 206 LEU A N 1
ATOM 1565 C CA . LEU A 1 206 ? 1.342 -49.671 3.035 1.00 46.47 206 LEU A CA 1
ATOM 1566 C C . LEU A 1 206 ? 0.607 -50.739 2.206 1.00 46.47 206 LEU A C 1
ATOM 1568 O O . LEU A 1 206 ? 0.909 -51.927 2.295 1.00 46.47 206 LEU A O 1
ATOM 1572 N N . SER A 1 207 ? -0.188 -50.277 1.246 1.00 39.81 207 SER A N 1
ATOM 1573 C CA . SER A 1 207 ? -0.151 -50.839 -0.104 1.00 39.81 207 SER A CA 1
ATOM 1574 C C . SER A 1 207 ? -0.489 -49.758 -1.126 1.00 39.81 207 SER A C 1
ATOM 1576 O O . SER A 1 207 ? -1.512 -49.080 -1.067 1.00 39.81 207 SER A O 1
ATOM 1578 N N . GLN A 1 208 ? 0.460 -49.568 -2.034 1.00 52.56 208 GLN A N 1
ATOM 1579 C CA . GLN A 1 208 ? 0.320 -48.822 -3.268 1.00 52.56 208 GLN A CA 1
ATOM 1580 C C . GLN A 1 208 ? -0.779 -49.465 -4.133 1.00 52.56 208 GLN A C 1
ATOM 1582 O O . GLN A 1 208 ? -0.826 -50.691 -4.239 1.00 52.56 208 GLN A O 1
ATOM 1587 N N . ASN A 1 209 ? -1.535 -48.609 -4.828 1.00 49.84 209 ASN A N 1
ATOM 1588 C CA . ASN A 1 209 ? -2.120 -48.786 -6.167 1.00 49.84 209 ASN A CA 1
ATOM 1589 C C . ASN A 1 209 ? -3.649 -48.682 -6.277 1.00 49.84 209 ASN A C 1
ATOM 1591 O O . ASN A 1 209 ? -4.408 -49.434 -5.676 1.00 49.84 209 ASN A O 1
ATOM 1595 N N . ASN A 1 210 ? -4.016 -47.813 -7.227 1.00 47.38 210 ASN A N 1
ATOM 1596 C CA . ASN A 1 210 ? -5.287 -47.657 -7.933 1.00 47.38 210 ASN A CA 1
ATOM 1597 C C . ASN A 1 210 ? -6.430 -46.938 -7.219 1.00 47.38 210 ASN A C 1
ATOM 1599 O O . ASN A 1 210 ? -7.268 -47.577 -6.604 1.00 47.38 210 ASN A O 1
ATOM 1603 N N . LEU A 1 211 ? -6.535 -45.630 -7.492 1.00 48.91 211 LEU A N 1
ATOM 1604 C CA . LEU A 1 211 ? -7.741 -45.002 -8.054 1.00 48.91 211 LEU A CA 1
ATOM 1605 C C . LEU A 1 211 ? -7.328 -43.774 -8.901 1.00 48.91 211 LEU A C 1
ATOM 1607 O O . LEU A 1 211 ? -7.367 -42.636 -8.446 1.00 48.91 211 LEU A O 1
ATOM 1611 N N . LEU A 1 212 ? -6.925 -44.006 -10.156 1.00 52.44 212 LEU A N 1
ATOM 1612 C CA . LEU A 1 212 ? -7.060 -43.003 -11.219 1.00 52.44 212 LEU A CA 1
ATOM 1613 C C . LEU A 1 212 ? -8.527 -43.014 -11.662 1.00 52.44 212 LEU A C 1
ATOM 1615 O O . LEU A 1 212 ? -8.908 -43.862 -12.462 1.00 52.44 212 LEU A O 1
ATOM 1619 N N . ASN A 1 213 ? -9.345 -42.140 -11.072 1.00 48.97 213 ASN A N 1
ATOM 1620 C CA . ASN A 1 213 ? -10.373 -41.336 -11.750 1.00 48.97 213 ASN A CA 1
ATOM 1621 C C . ASN A 1 213 ? -11.277 -40.649 -10.717 1.00 48.97 213 ASN A C 1
ATOM 1623 O O . ASN A 1 213 ? -12.319 -41.178 -10.339 1.00 48.97 213 ASN A O 1
ATOM 1627 N N . SER A 1 214 ? -10.895 -39.437 -10.318 1.00 43.06 214 SER A N 1
ATOM 1628 C CA . SER A 1 214 ? -11.846 -38.351 -10.052 1.00 43.06 214 SER A CA 1
ATOM 1629 C C . SER A 1 214 ? -11.087 -37.021 -9.916 1.00 43.06 214 SER A C 1
ATOM 1631 O O . SER A 1 214 ? -10.448 -36.778 -8.897 1.00 43.06 214 SER A O 1
ATOM 1633 N N . SER A 1 215 ? -11.179 -36.224 -10.989 1.00 50.22 215 SER A N 1
ATOM 1634 C CA . SER A 1 215 ? -10.961 -34.770 -11.131 1.00 50.22 215 SER A CA 1
ATOM 1635 C C . SER A 1 215 ? -9.558 -34.153 -10.970 1.00 50.22 215 SER A C 1
ATOM 1637 O O . SER A 1 215 ? -9.317 -33.256 -10.165 1.00 50.22 215 SER A O 1
ATOM 1639 N N . GLU A 1 216 ? -8.689 -34.443 -11.943 1.00 49.72 216 GLU A N 1
ATOM 1640 C CA . GLU A 1 216 ? -7.524 -33.611 -12.326 1.00 49.72 216 GLU A CA 1
ATOM 1641 C C . GLU A 1 216 ? -7.921 -32.220 -12.899 1.00 49.72 216 GLU A C 1
ATOM 1643 O O . GLU A 1 216 ? -7.086 -31.433 -13.333 1.00 49.72 216 GLU A O 1
ATOM 1648 N N . SER A 1 217 ? -9.214 -31.880 -12.872 1.00 50.91 217 SER A N 1
ATOM 1649 C CA . SER A 1 217 ? -9.784 -30.581 -13.248 1.00 50.91 217 SER A CA 1
ATOM 1650 C C . SER A 1 217 ? -10.017 -29.633 -12.065 1.00 50.91 217 SER A C 1
ATOM 1652 O O . SER A 1 217 ? -10.224 -28.437 -12.277 1.00 50.91 217 SER A O 1
ATOM 1654 N N . ASP A 1 218 ? -10.011 -30.131 -10.823 1.00 51.72 218 ASP A N 1
ATOM 1655 C CA . ASP A 1 218 ? -10.440 -29.333 -9.663 1.00 51.72 218 ASP A CA 1
ATOM 1656 C C . ASP A 1 218 ? -9.289 -28.538 -9.033 1.00 51.72 218 ASP A C 1
ATOM 1658 O O . ASP A 1 218 ? -9.501 -27.436 -8.518 1.00 51.72 218 ASP A O 1
ATOM 1662 N N . TYR A 1 219 ? -8.053 -29.039 -9.127 1.00 55.84 219 TYR A N 1
ATOM 1663 C CA . TYR A 1 219 ? -6.870 -28.327 -8.631 1.00 55.84 219 TYR A CA 1
ATOM 1664 C C . TYR A 1 219 ? -6.468 -27.166 -9.556 1.00 55.84 219 TYR A C 1
ATOM 1666 O O . TYR A 1 219 ? -6.138 -26.085 -9.076 1.00 55.84 219 TYR A O 1
ATOM 1674 N N . ALA A 1 220 ? -6.617 -27.336 -10.877 1.00 61.88 220 ALA A N 1
ATOM 1675 C CA . ALA A 1 220 ? -6.326 -26.303 -11.879 1.00 61.88 220 ALA A CA 1
ATOM 1676 C C . ALA A 1 220 ? -7.248 -25.069 -11.788 1.00 61.88 220 ALA A C 1
ATOM 1678 O O . ALA A 1 220 ? -6.886 -23.991 -12.247 1.00 61.88 220 ALA A O 1
ATOM 1679 N N . ASN A 1 221 ? -8.427 -25.219 -11.174 1.00 67.12 221 ASN A N 1
ATOM 1680 C CA . ASN A 1 221 ? -9.423 -24.156 -11.027 1.00 67.12 221 ASN A CA 1
ATOM 1681 C C . ASN A 1 221 ? -9.556 -23.646 -9.581 1.00 67.12 221 ASN A C 1
ATOM 1683 O O . ASN A 1 221 ? -10.498 -22.911 -9.273 1.00 67.12 221 ASN A O 1
ATOM 1687 N N . SER A 1 222 ? -8.643 -24.039 -8.690 1.00 79.62 222 SER A N 1
ATOM 1688 C CA . SER A 1 222 ? -8.636 -23.602 -7.294 1.00 79.62 222 SER A CA 1
ATOM 1689 C C . SER A 1 222 ? -7.767 -22.355 -7.098 1.00 79.62 222 SER A C 1
ATOM 1691 O O . SER A 1 222 ? -6.726 -22.187 -7.724 1.00 79.62 222 SER A O 1
ATOM 1693 N N . CYS A 1 223 ? -8.203 -21.467 -6.214 1.00 81.62 223 CYS A N 1
ATOM 1694 C CA . CYS A 1 223 ? -7.548 -20.211 -5.881 1.00 81.62 223 CYS A CA 1
ATOM 1695 C C . CYS A 1 223 ? -6.710 -20.338 -4.603 1.00 81.62 223 CYS A C 1
ATOM 1697 O O . CYS A 1 223 ? -6.948 -21.224 -3.778 1.00 81.62 223 CYS A O 1
ATOM 1699 N N . THR A 1 224 ? -5.741 -19.424 -4.447 1.00 81.25 224 THR A N 1
ATOM 1700 C CA . THR A 1 224 ? -4.835 -19.327 -3.282 1.00 81.25 224 THR A CA 1
ATOM 1701 C C . THR A 1 224 ? -4.222 -20.679 -2.902 1.00 81.25 224 THR A C 1
ATOM 1703 O O . THR A 1 224 ? -4.471 -21.189 -1.812 1.00 81.25 224 THR A O 1
ATOM 1706 N N . ASP A 1 225 ? -3.472 -21.274 -3.835 1.00 72.44 225 ASP A N 1
ATOM 1707 C CA . ASP A 1 225 ? -2.756 -22.547 -3.642 1.00 72.44 225 ASP A CA 1
ATOM 1708 C C . ASP A 1 225 ? -3.664 -23.708 -3.185 1.00 72.44 225 ASP A C 1
ATOM 1710 O O . ASP A 1 225 ? -3.362 -24.472 -2.271 1.00 72.44 225 ASP A O 1
ATOM 1714 N N . GLY A 1 226 ? -4.858 -23.801 -3.778 1.00 75.00 226 GLY A N 1
ATOM 1715 C CA . GLY A 1 226 ? -5.815 -24.866 -3.470 1.00 75.00 226 GLY A CA 1
ATOM 1716 C C . GLY A 1 226 ? -6.683 -24.634 -2.228 1.00 75.00 226 GLY A C 1
ATOM 1717 O O . GLY A 1 226 ? -7.590 -25.429 -1.978 1.00 75.00 226 GLY A O 1
ATOM 1718 N N . ALA A 1 227 ? -6.472 -23.555 -1.464 1.00 81.12 227 ALA A N 1
ATOM 1719 C CA . ALA A 1 227 ? -7.259 -23.284 -0.254 1.00 81.12 227 ALA A CA 1
ATOM 1720 C C . ALA A 1 227 ? -8.734 -22.951 -0.550 1.00 81.12 227 ALA A C 1
ATOM 1722 O O . ALA A 1 227 ? -9.609 -23.157 0.297 1.00 81.12 227 ALA A O 1
ATOM 1723 N N . HIS A 1 228 ? -9.027 -22.459 -1.756 1.00 82.38 228 HIS A N 1
ATOM 1724 C CA . HIS A 1 228 ? -10.367 -22.063 -2.171 1.00 82.38 228 HIS A CA 1
ATOM 1725 C C . HIS A 1 228 ? -10.737 -22.729 -3.495 1.00 82.38 228 HIS A C 1
ATOM 1727 O O . HIS A 1 228 ? -10.134 -22.463 -4.528 1.00 82.38 228 HIS A O 1
ATOM 1733 N N . LYS A 1 229 ? -11.753 -23.597 -3.479 1.00 87.44 229 LYS A N 1
ATOM 1734 C CA . LYS A 1 229 ? -12.244 -24.279 -4.687 1.00 87.44 229 LYS A CA 1
ATOM 1735 C C . LYS A 1 229 ? -12.916 -23.290 -5.644 1.00 87.44 229 LYS A C 1
ATOM 1737 O O . LYS A 1 229 ? -13.424 -22.255 -5.203 1.00 87.44 229 LYS A O 1
ATOM 1742 N N . ASN A 1 230 ? -12.987 -23.632 -6.929 1.00 86.75 230 ASN A N 1
ATOM 1743 C CA . ASN A 1 230 ? -13.744 -22.853 -7.911 1.00 86.75 230 ASN A CA 1
ATOM 1744 C C . ASN A 1 230 ? -15.190 -22.592 -7.439 1.00 86.75 230 ASN A C 1
ATOM 1746 O O . ASN A 1 230 ? -15.835 -23.482 -6.885 1.00 86.75 230 ASN A O 1
ATOM 1750 N N . GLY A 1 231 ? -15.691 -21.375 -7.635 1.00 86.81 231 GLY A N 1
ATOM 1751 C CA . GLY A 1 231 ? -17.017 -20.924 -7.203 1.00 86.81 231 GLY A CA 1
ATOM 1752 C C . GLY A 1 231 ? -17.137 -20.584 -5.713 1.00 86.81 231 GLY A C 1
ATOM 1753 O O . GLY A 1 231 ? -18.183 -20.099 -5.284 1.00 86.81 231 GLY A O 1
ATOM 1754 N N . SER A 1 232 ? -16.096 -20.812 -4.904 1.00 83.81 232 SER A N 1
ATOM 1755 C CA . SER A 1 232 ? -16.117 -20.444 -3.484 1.00 83.81 232 SER A CA 1
ATOM 1756 C C . SER A 1 232 ? -15.996 -18.931 -3.280 1.00 83.81 232 SER A C 1
ATOM 1758 O O . SER A 1 232 ? -15.384 -18.225 -4.084 1.00 83.81 232 SER A O 1
ATOM 1760 N N . THR A 1 233 ? -16.566 -18.436 -2.179 1.00 91.75 233 THR A N 1
ATOM 1761 C CA . THR A 1 233 ? -16.440 -17.041 -1.742 1.00 91.75 233 THR A CA 1
ATOM 1762 C C . THR A 1 233 ? -15.955 -16.959 -0.303 1.00 91.75 233 THR A C 1
ATOM 1764 O O . THR A 1 233 ? -16.418 -17.728 0.541 1.00 91.75 233 THR A O 1
ATOM 1767 N N . TRP A 1 234 ? -15.075 -16.010 0.004 1.00 92.69 234 TRP A N 1
ATOM 1768 C CA . TRP A 1 234 ? -14.503 -15.844 1.340 1.00 92.69 234 TRP A CA 1
ATOM 1769 C C . TRP A 1 234 ? -14.198 -14.382 1.664 1.00 92.69 234 TRP A C 1
ATOM 1771 O O . TRP A 1 234 ? -14.063 -13.540 0.777 1.00 92.69 234 TRP A O 1
ATOM 1781 N N . HIS A 1 235 ? -14.051 -14.096 2.956 1.00 89.00 235 HIS A N 1
ATOM 1782 C CA . HIS A 1 235 ? -13.485 -12.834 3.426 1.00 89.00 235 HIS A CA 1
ATOM 1783 C C . HIS A 1 235 ? -11.992 -13.046 3.697 1.00 89.00 235 HIS A C 1
ATOM 1785 O O . HIS A 1 235 ? -11.648 -13.983 4.425 1.00 89.00 235 HIS A O 1
ATOM 1791 N N . PRO A 1 236 ? -11.092 -12.229 3.127 1.00 91.00 236 PRO A N 1
ATOM 1792 C CA . PRO A 1 236 ? -9.667 -12.433 3.293 1.00 91.00 236 PRO A CA 1
ATOM 1793 C C . PRO A 1 236 ? -9.224 -12.076 4.712 1.00 91.00 236 PRO A C 1
ATOM 1795 O O . PRO A 1 236 ? -9.740 -11.153 5.351 1.00 91.00 236 PRO A O 1
ATOM 1798 N N . VAL A 1 237 ? -8.208 -12.795 5.177 1.00 86.69 237 VAL A N 1
ATOM 1799 C CA . VAL A 1 237 ? -7.431 -12.432 6.359 1.00 86.69 237 VAL A CA 1
ATOM 1800 C C . VAL A 1 237 ? -6.121 -11.857 5.843 1.00 86.69 237 VAL A C 1
ATOM 1802 O O . VAL A 1 237 ? -5.271 -12.591 5.347 1.00 86.69 237 VAL A O 1
ATOM 1805 N N . LEU A 1 238 ? -5.972 -10.536 5.900 1.00 84.12 238 LEU A N 1
ATOM 1806 C CA . LEU A 1 238 ? -4.759 -9.876 5.429 1.00 84.12 238 LEU A CA 1
ATOM 1807 C C . LEU A 1 238 ? -3.785 -9.836 6.597 1.00 84.12 238 LEU A C 1
ATOM 1809 O O . LEU A 1 238 ? -4.003 -9.103 7.550 1.00 84.12 238 LEU A O 1
ATOM 1813 N N . THR A 1 239 ? -2.727 -10.638 6.583 1.00 68.00 239 THR A N 1
ATOM 1814 C CA . THR A 1 239 ? -1.692 -10.555 7.622 1.00 68.00 239 THR A CA 1
ATOM 1815 C C . THR A 1 239 ? -0.849 -9.292 7.397 1.00 68.00 239 THR A C 1
ATOM 1817 O O . THR A 1 239 ? -0.408 -9.074 6.270 1.00 68.00 239 THR A O 1
ATOM 1820 N N . PRO A 1 240 ? -0.609 -8.444 8.421 1.00 62.47 240 PRO A N 1
ATOM 1821 C CA . PRO A 1 240 ? -0.931 -8.605 9.850 1.00 62.47 240 PRO A CA 1
ATOM 1822 C C . PRO A 1 240 ? -2.289 -8.028 10.307 1.00 62.47 240 PRO A C 1
ATOM 1824 O O . PRO A 1 240 ? -2.631 -8.161 11.475 1.00 62.47 240 PRO A O 1
ATOM 1827 N N . PHE A 1 241 ? -3.047 -7.390 9.417 1.00 76.50 241 PHE A N 1
ATOM 1828 C CA . PHE A 1 241 ? -4.291 -6.647 9.672 1.00 76.50 241 PHE A CA 1
ATOM 1829 C C . PHE A 1 241 ? -5.513 -7.481 10.111 1.00 76.50 241 PHE A C 1
ATOM 1831 O O . PHE A 1 241 ? -6.490 -6.920 10.602 1.00 76.50 241 PHE A O 1
ATOM 1838 N N . GLY A 1 242 ? -5.471 -8.807 9.971 1.00 81.44 242 GLY A N 1
ATOM 1839 C CA . GLY A 1 242 ? -6.527 -9.707 10.434 1.00 81.44 242 GLY A CA 1
ATOM 1840 C C . GLY A 1 242 ? -7.700 -9.852 9.450 1.00 81.44 242 GLY A C 1
ATOM 1841 O O . GLY A 1 242 ? -7.529 -9.645 8.246 1.00 81.44 242 GLY A O 1
ATOM 1842 N N . PRO A 1 243 ? -8.881 -10.300 9.919 1.00 83.50 243 PRO A N 1
ATOM 1843 C CA . PRO A 1 243 ? -10.047 -10.528 9.067 1.00 83.50 243 PRO A CA 1
ATOM 1844 C C . PRO A 1 243 ? -10.615 -9.224 8.503 1.00 83.50 243 PRO A C 1
ATOM 1846 O O . PRO A 1 243 ? -10.922 -8.295 9.250 1.00 83.50 243 PRO A O 1
ATOM 1849 N N . HIS A 1 244 ? -10.849 -9.182 7.193 1.00 84.81 244 HIS A N 1
ATOM 1850 C CA . HIS A 1 244 ? -11.484 -8.050 6.521 1.00 84.81 244 HIS A CA 1
ATOM 1851 C C . HIS A 1 244 ? -12.903 -8.415 6.062 1.00 84.81 244 HIS A C 1
ATOM 1853 O O . HIS A 1 244 ? -13.111 -8.739 4.893 1.00 84.81 244 HIS A O 1
ATOM 1859 N N . PRO A 1 245 ? -13.920 -8.318 6.943 1.00 87.44 245 PRO A N 1
ATOM 1860 C CA . PRO A 1 245 ? -15.282 -8.757 6.635 1.00 87.44 245 PRO A CA 1
ATOM 1861 C C . PRO A 1 245 ? -15.973 -7.915 5.556 1.00 87.44 245 PRO A C 1
ATOM 1863 O O . PRO A 1 245 ? -17.028 -8.306 5.084 1.00 87.44 245 PRO A O 1
ATOM 1866 N N . CYS A 1 246 ? -15.415 -6.761 5.172 1.00 89.12 246 CYS A N 1
ATOM 1867 C CA . CYS A 1 246 ? -15.950 -5.905 4.107 1.00 89.12 246 CYS A CA 1
ATOM 1868 C C . CYS A 1 246 ? -15.358 -6.159 2.719 1.00 89.12 246 CYS A C 1
ATOM 1870 O O . CYS A 1 246 ? -15.694 -5.428 1.787 1.00 89.12 246 CYS A O 1
ATOM 1872 N N . ILE A 1 247 ? -14.474 -7.142 2.578 1.00 92.75 247 ILE A N 1
ATOM 1873 C CA . ILE A 1 247 ? -13.941 -7.562 1.286 1.00 92.75 247 ILE A CA 1
ATOM 1874 C C . ILE A 1 247 ? -14.478 -8.959 1.021 1.00 92.75 247 ILE A C 1
ATOM 1876 O O . ILE A 1 247 ? -14.228 -9.861 1.814 1.00 92.75 247 ILE A O 1
ATOM 1880 N N . LEU A 1 248 ? -15.202 -9.133 -0.078 1.00 91.88 248 LEU A N 1
ATOM 1881 C CA . LEU A 1 248 ? -15.673 -10.439 -0.511 1.00 91.88 248 LEU A CA 1
ATOM 1882 C C . LEU A 1 248 ? -14.861 -10.866 -1.726 1.00 91.88 248 LEU A C 1
ATOM 1884 O O . LEU A 1 248 ? -14.907 -10.219 -2.770 1.00 91.88 248 LEU A O 1
ATOM 1888 N N . CYS A 1 249 ? -14.102 -11.941 -1.567 1.00 90.75 249 CYS A N 1
ATOM 1889 C CA . CYS A 1 249 ? -13.367 -12.583 -2.641 1.00 90.75 249 CYS A CA 1
ATOM 1890 C C . CYS A 1 249 ? -14.154 -13.779 -3.167 1.00 90.75 249 CYS A C 1
ATOM 1892 O O . CYS A 1 249 ? -14.859 -14.446 -2.411 1.00 90.75 249 CYS A O 1
ATOM 1894 N N . SER A 1 250 ? -14.025 -14.041 -4.460 1.00 91.19 250 SER A N 1
ATOM 1895 C CA . SER A 1 250 ? -14.614 -15.173 -5.166 1.00 91.19 250 SER A CA 1
ATOM 1896 C C . SER A 1 250 ? -13.547 -15.860 -6.008 1.00 91.19 250 SER A C 1
ATOM 1898 O O . SER A 1 250 ? -12.662 -15.193 -6.545 1.00 91.19 250 SER A O 1
ATOM 1900 N N . CYS A 1 251 ? -13.609 -17.185 -6.099 1.00 88.75 251 CYS A N 1
ATOM 1901 C CA . CYS A 1 251 ? -12.752 -17.958 -6.984 1.00 88.75 251 CYS A CA 1
ATOM 1902 C C . CYS A 1 251 ? -13.521 -18.278 -8.260 1.00 88.75 251 CYS A C 1
ATOM 1904 O O . CYS A 1 251 ? -14.567 -18.919 -8.192 1.00 88.75 251 CYS A O 1
ATOM 1906 N N . ILE A 1 252 ? -13.014 -17.844 -9.409 1.00 88.69 252 ILE A N 1
ATOM 1907 C CA . ILE A 1 252 ? -13.616 -18.111 -10.714 1.00 88.69 252 ILE A CA 1
ATOM 1908 C C . ILE A 1 252 ? -12.523 -18.685 -11.611 1.00 88.69 252 ILE A C 1
ATOM 1910 O O . ILE A 1 252 ? -11.618 -17.973 -12.030 1.00 88.69 252 ILE A O 1
ATOM 1914 N N . ASN A 1 253 ? -12.600 -19.987 -11.875 1.00 84.75 253 ASN A N 1
ATOM 1915 C CA . ASN A 1 253 ? -11.674 -20.773 -12.691 1.00 84.75 253 ASN A CA 1
ATOM 1916 C C . ASN A 1 253 ? -10.198 -20.510 -12.336 1.00 84.75 253 ASN A C 1
ATOM 1918 O O . ASN A 1 253 ? -9.399 -20.139 -13.189 1.00 84.75 253 ASN A O 1
ATOM 1922 N N . GLY A 1 254 ? -9.852 -20.629 -11.049 1.00 81.06 254 GLY A N 1
ATOM 1923 C CA . GLY A 1 254 ? -8.493 -20.398 -10.541 1.00 81.06 254 GLY A CA 1
ATOM 1924 C C . GLY A 1 254 ? -8.115 -18.926 -10.335 1.00 81.06 254 GLY A C 1
ATOM 1925 O O . GLY A 1 254 ? -7.052 -18.638 -9.786 1.00 81.06 254 GLY A O 1
ATOM 1926 N N . GLN A 1 255 ? -8.982 -17.979 -10.705 1.00 82.31 255 GLN A N 1
ATOM 1927 C CA . GLN A 1 255 ? -8.747 -16.553 -10.499 1.00 82.31 255 GLN A CA 1
ATOM 1928 C C . GLN A 1 255 ? -9.504 -16.013 -9.283 1.00 82.31 255 GLN A C 1
ATOM 1930 O O . GLN A 1 255 ? -10.729 -16.101 -9.193 1.00 82.31 255 GLN A O 1
ATOM 1935 N N . THR A 1 256 ? -8.769 -15.382 -8.367 1.00 87.38 256 THR A N 1
ATOM 1936 C CA . THR A 1 256 ? -9.347 -14.649 -7.237 1.00 87.38 256 THR A CA 1
ATOM 1937 C C . THR A 1 256 ? -9.856 -13.280 -7.693 1.00 87.38 256 THR A C 1
ATOM 1939 O O . THR A 1 256 ? -9.069 -12.444 -8.136 1.00 87.38 256 THR A O 1
ATOM 1942 N N . GLN A 1 257 ? -11.151 -13.012 -7.521 1.00 90.25 257 GLN A N 1
ATOM 1943 C CA . GLN A 1 257 ? -11.768 -11.702 -7.745 1.00 90.25 257 GLN A CA 1
ATOM 1944 C C . GLN A 1 257 ? -12.363 -11.169 -6.444 1.00 90.25 257 GLN A C 1
ATOM 1946 O O . GLN A 1 257 ? -13.268 -11.785 -5.882 1.00 90.25 257 GLN A O 1
ATOM 1951 N N . CYS A 1 258 ? -11.872 -10.024 -5.969 1.00 91.12 258 CYS A N 1
ATOM 1952 C CA . CYS A 1 258 ? -12.315 -9.415 -4.717 1.00 91.12 258 CYS A CA 1
ATOM 1953 C C . CYS A 1 258 ? -12.998 -8.069 -4.950 1.00 91.12 258 CYS A C 1
ATOM 1955 O O . CYS A 1 258 ? -12.517 -7.244 -5.726 1.00 91.12 258 CYS A O 1
ATOM 1957 N N . SER A 1 259 ? -14.081 -7.821 -4.222 1.00 89.19 259 SER A N 1
ATOM 1958 C CA . SER A 1 259 ? -14.810 -6.555 -4.240 1.00 89.19 259 SER A CA 1
ATOM 1959 C C . SER A 1 259 ? -15.133 -6.085 -2.824 1.00 89.19 259 SER A C 1
ATOM 1961 O O . SER A 1 259 ? -15.126 -6.854 -1.858 1.00 89.19 259 SER A O 1
ATOM 1963 N N . LYS A 1 260 ? -15.381 -4.781 -2.682 1.00 89.56 260 LYS A N 1
ATOM 1964 C CA . LYS A 1 260 ? -15.836 -4.196 -1.421 1.00 89.56 260 LYS A CA 1
ATOM 1965 C C . LYS A 1 260 ? -17.341 -4.413 -1.287 1.00 89.56 260 LYS A C 1
ATOM 1967 O O . LYS A 1 260 ? -18.082 -4.182 -2.235 1.00 89.56 260 LYS A O 1
ATOM 1972 N N . ILE A 1 261 ? -17.792 -4.813 -0.103 1.00 88.00 261 ILE A N 1
ATOM 1973 C CA . ILE A 1 261 ? -19.220 -4.923 0.200 1.00 88.00 261 ILE A CA 1
ATOM 1974 C C . ILE A 1 261 ? -19.807 -3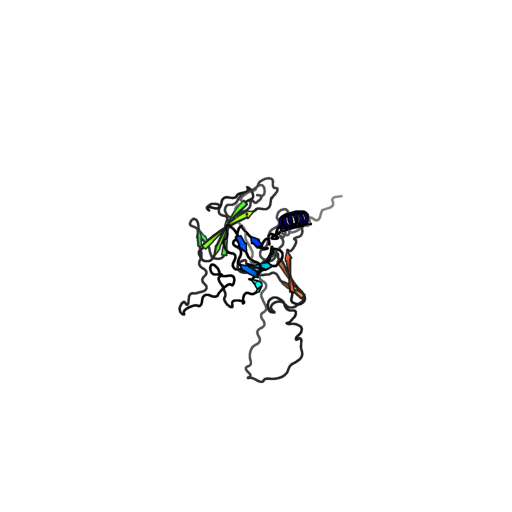.521 0.386 1.00 88.00 261 ILE A C 1
ATOM 1976 O O . ILE A 1 261 ? -19.389 -2.775 1.278 1.00 88.00 261 ILE A O 1
ATOM 1980 N N . ASP A 1 262 ? -20.813 -3.192 -0.422 1.00 88.44 262 ASP A N 1
ATOM 1981 C CA . ASP A 1 262 ? -21.616 -1.984 -0.263 1.00 88.44 262 ASP A CA 1
ATOM 1982 C C . ASP A 1 262 ? -22.733 -2.215 0.751 1.00 88.44 262 ASP A C 1
ATOM 1984 O O . ASP A 1 262 ? -23.627 -3.046 0.572 1.00 88.44 262 ASP A O 1
ATOM 1988 N N . CYS A 1 263 ? -22.684 -1.470 1.852 1.00 85.38 263 CYS A N 1
ATOM 1989 C CA . CYS A 1 263 ? -23.671 -1.617 2.906 1.00 85.38 263 CYS A CA 1
ATOM 1990 C C . CYS A 1 263 ? -24.957 -0.846 2.595 1.00 85.38 263 CYS A C 1
ATOM 1992 O O . CYS A 1 263 ? -24.899 0.320 2.193 1.00 85.38 263 CYS A O 1
ATOM 1994 N N . PRO A 1 264 ? -26.131 -1.448 2.857 1.00 85.69 264 PRO A N 1
ATOM 1995 C CA . PRO A 1 264 ? -27.394 -0.748 2.708 1.00 85.69 264 PRO A CA 1
ATOM 1996 C C . PRO A 1 264 ? -27.470 0.420 3.694 1.00 85.69 264 PRO A C 1
ATOM 1998 O O . PRO A 1 264 ? -27.038 0.323 4.848 1.00 85.69 264 PRO A O 1
ATOM 2001 N N . LYS A 1 265 ? -28.063 1.531 3.248 1.00 79.44 265 LYS A N 1
ATOM 2002 C CA . LYS A 1 265 ? -28.350 2.671 4.122 1.00 79.44 265 LYS A CA 1
ATOM 2003 C C . LYS A 1 265 ? -29.379 2.245 5.165 1.00 79.44 265 LYS A C 1
ATOM 2005 O O . LYS A 1 265 ? -30.492 1.851 4.828 1.00 79.44 265 LYS A O 1
ATOM 2010 N N . VAL A 1 266 ? -29.006 2.335 6.433 1.00 82.81 266 VAL A N 1
ATOM 2011 C CA . VAL A 1 266 ? -29.886 2.034 7.565 1.00 82.81 266 VAL A CA 1
ATOM 2012 C C . VAL A 1 266 ? -30.511 3.319 8.103 1.00 82.81 266 VAL A C 1
ATOM 2014 O O . VAL A 1 266 ? -29.860 4.357 8.161 1.00 82.81 266 VAL A O 1
ATOM 2017 N N . SER A 1 267 ? -31.783 3.251 8.495 1.00 78.31 267 SER A N 1
ATOM 2018 C CA . SER A 1 267 ? -32.584 4.405 8.932 1.00 78.31 267 SER A CA 1
ATOM 2019 C C . SER A 1 267 ? -32.617 4.610 10.450 1.00 78.31 267 SER A C 1
ATOM 2021 O O . SER A 1 267 ? -33.270 5.530 10.939 1.00 78.31 267 SER A O 1
ATOM 2023 N N . CYS A 1 268 ? -31.955 3.750 11.227 1.00 79.56 268 CYS A N 1
ATOM 2024 C CA . CYS A 1 268 ? -31.933 3.894 12.676 1.00 79.56 268 CYS A CA 1
ATOM 2025 C C . CYS A 1 268 ? -30.958 4.985 13.121 1.00 79.56 268 CYS A C 1
ATOM 2027 O O . CYS A 1 268 ? -29.886 5.156 12.552 1.00 79.56 268 CYS A O 1
ATOM 2029 N N . SER A 1 269 ? -31.315 5.662 14.212 1.00 71.12 269 SER A N 1
ATOM 2030 C CA . SER A 1 269 ? -30.532 6.762 14.785 1.00 71.12 269 SER A CA 1
ATOM 2031 C C . SER A 1 269 ? -29.122 6.355 15.242 1.00 71.12 269 SER A C 1
ATOM 2033 O O . SER A 1 269 ? -28.238 7.200 15.254 1.00 71.12 269 SER A O 1
ATOM 2035 N N . ARG A 1 270 ? -28.889 5.078 15.591 1.00 62.12 270 ARG A N 1
ATOM 2036 C CA . ARG A 1 270 ? -27.575 4.572 16.035 1.00 62.12 270 ARG A CA 1
ATOM 2037 C C . ARG A 1 270 ? -27.247 3.199 15.441 1.00 62.12 270 ARG A C 1
ATOM 2039 O O . ARG A 1 270 ? -27.489 2.171 16.084 1.00 62.12 270 ARG A O 1
ATOM 2046 N N . PRO A 1 271 ? -26.719 3.156 14.211 1.00 78.56 271 PRO A N 1
ATOM 2047 C CA . PRO A 1 271 ? -26.179 1.939 13.629 1.00 78.56 271 PRO A CA 1
ATOM 2048 C C . PRO A 1 271 ? -24.908 1.522 14.369 1.00 78.56 271 PRO A C 1
ATOM 2050 O O . PRO A 1 271 ? -23.979 2.312 14.504 1.00 78.56 271 PRO A O 1
ATOM 2053 N N . ARG A 1 272 ? -24.838 0.277 14.838 1.00 80.69 272 ARG A N 1
ATOM 2054 C CA . ARG A 1 272 ? -23.657 -0.247 15.531 1.00 80.69 272 ARG A CA 1
ATOM 2055 C C . ARG A 1 272 ? -22.873 -1.172 14.607 1.00 80.69 272 ARG A C 1
ATOM 2057 O O . ARG A 1 272 ? -23.450 -2.098 14.036 1.00 80.69 272 ARG A O 1
ATOM 2064 N N . LYS A 1 273 ? -21.557 -0.964 14.502 1.00 81.00 273 LYS A N 1
ATOM 2065 C CA . LYS A 1 273 ? -20.649 -1.978 13.946 1.00 81.00 273 LYS A CA 1
ATOM 2066 C C . LYS A 1 273 ? -20.496 -3.118 14.947 1.00 81.00 273 LYS A C 1
ATOM 2068 O O . LYS A 1 273 ? -20.255 -2.885 16.128 1.00 81.00 273 LYS A O 1
ATOM 2073 N N . VAL A 1 274 ? -20.706 -4.335 14.469 1.00 83.62 274 VAL A N 1
ATOM 2074 C CA . VAL A 1 274 ? -20.573 -5.560 15.258 1.00 83.62 274 VAL A CA 1
ATOM 2075 C C . VAL A 1 274 ? -19.332 -6.280 14.770 1.00 83.62 274 VAL A C 1
ATOM 2077 O O . VAL A 1 274 ? -19.138 -6.390 13.559 1.00 83.62 274 VAL A O 1
ATOM 2080 N N . ASP A 1 275 ? -18.524 -6.769 15.703 1.00 81.12 275 ASP A N 1
ATOM 2081 C CA . ASP A 1 275 ? -17.285 -7.471 15.384 1.00 81.12 275 ASP A CA 1
ATOM 2082 C C . ASP A 1 275 ? -17.552 -8.649 14.439 1.00 81.12 275 ASP A C 1
ATOM 2084 O O . ASP A 1 275 ? -18.534 -9.385 14.576 1.00 81.12 275 ASP A O 1
ATOM 2088 N N . GLY A 1 276 ? -16.708 -8.772 13.414 1.00 81.06 276 GLY A N 1
ATOM 2089 C CA . GLY A 1 276 ? -16.845 -9.781 12.362 1.00 81.06 276 GLY A CA 1
ATOM 2090 C C . GLY A 1 276 ? -17.911 -9.496 11.295 1.00 81.06 276 GLY A C 1
ATOM 2091 O O . GLY A 1 276 ? -18.018 -10.265 10.344 1.00 81.06 276 GLY A O 1
ATOM 2092 N N . LYS A 1 277 ? -18.685 -8.403 11.385 1.00 84.00 277 LYS A N 1
ATOM 2093 C CA . LYS A 1 277 ? -19.648 -8.005 10.341 1.00 84.00 277 LYS A CA 1
ATOM 2094 C C . LYS A 1 277 ? -19.153 -6.796 9.564 1.00 84.00 277 LYS A C 1
ATOM 2096 O O . LYS A 1 277 ? -18.664 -5.837 10.153 1.00 84.00 277 LYS A O 1
ATOM 2101 N N . CYS A 1 278 ? -19.359 -6.799 8.246 1.00 89.88 278 CYS A N 1
ATOM 2102 C CA . CYS A 1 278 ? -19.071 -5.605 7.457 1.00 89.88 278 CYS A CA 1
ATOM 2103 C C . CYS A 1 278 ? -20.034 -4.461 7.780 1.00 89.88 278 CYS A C 1
ATOM 2105 O O . CYS A 1 278 ? -19.623 -3.340 8.088 1.00 89.88 278 CYS A O 1
ATOM 2107 N N . CYS A 1 279 ? -21.333 -4.754 7.693 1.00 90.38 279 CYS A N 1
ATOM 2108 C CA . CYS A 1 279 ? -22.352 -3.721 7.710 1.00 90.38 279 CYS A CA 1
ATOM 2109 C C . CYS A 1 279 ? -22.865 -3.420 9.116 1.00 90.38 279 CYS A C 1
ATOM 2111 O O . CYS A 1 279 ? -23.013 -4.330 9.940 1.00 90.38 279 CYS A O 1
ATOM 2113 N N . PRO A 1 280 ? -23.162 -2.141 9.396 1.00 84.44 280 PRO A N 1
ATOM 2114 C CA . PRO A 1 280 ? -23.694 -1.743 10.681 1.00 84.44 280 PRO A CA 1
ATOM 2115 C C . PRO A 1 280 ? -25.126 -2.261 10.848 1.00 84.44 280 PRO A C 1
ATOM 2117 O O . PRO A 1 280 ? -25.909 -2.312 9.900 1.00 84.44 280 PRO A O 1
ATOM 2120 N N . VAL A 1 281 ? -25.479 -2.633 12.075 1.00 86.12 281 VAL A N 1
ATOM 2121 C CA . VAL A 1 281 ? -26.803 -3.161 12.414 1.00 86.12 281 VAL A CA 1
ATOM 2122 C C . VAL A 1 281 ? -27.534 -2.232 13.373 1.00 86.12 281 VAL A C 1
ATOM 2124 O O . VAL A 1 281 ? -26.936 -1.588 14.235 1.00 86.12 281 VAL A O 1
ATOM 2127 N N . CYS A 1 282 ? -28.857 -2.191 13.252 1.00 82.44 282 CYS A N 1
ATOM 2128 C CA . CYS A 1 282 ? -29.720 -1.494 14.195 1.00 82.44 282 CYS A CA 1
ATOM 2129 C C . CYS A 1 282 ? -30.050 -2.403 15.384 1.00 82.44 282 CYS A C 1
ATOM 2131 O O . CYS A 1 282 ? -30.362 -3.585 15.213 1.00 82.44 282 CYS A O 1
ATOM 2133 N N . LYS A 1 283 ? -30.053 -1.853 16.602 1.00 76.25 283 LYS A N 1
ATOM 2134 C CA . LYS A 1 283 ? -30.580 -2.558 17.779 1.00 76.25 283 LYS A CA 1
ATOM 2135 C C . LYS A 1 283 ? -32.073 -2.836 17.546 1.00 76.25 283 LYS A C 1
ATOM 2137 O O . LYS A 1 283 ? -32.845 -1.896 17.359 1.00 76.25 283 LYS A O 1
ATOM 2142 N N . LYS A 1 284 ? -32.499 -4.108 17.538 1.00 65.62 284 LYS A N 1
ATOM 2143 C CA . LYS A 1 284 ? -33.927 -4.461 17.422 1.00 65.62 284 LYS A CA 1
ATOM 2144 C C . LYS A 1 284 ? -34.688 -3.824 18.592 1.00 65.62 284 LYS A C 1
ATOM 2146 O O . LYS A 1 284 ? -34.423 -4.154 19.748 1.00 65.62 284 LYS A O 1
ATOM 2151 N N . ARG A 1 285 ? -35.640 -2.924 18.317 1.00 56.44 285 ARG A N 1
ATOM 2152 C CA . ARG A 1 285 ? -36.635 -2.526 19.325 1.00 56.44 285 ARG A CA 1
ATOM 2153 C C . ARG A 1 285 ? -37.528 -3.743 19.569 1.00 56.44 285 ARG A C 1
ATOM 2155 O O . ARG A 1 285 ? -38.023 -4.329 18.611 1.00 56.44 285 ARG A O 1
ATOM 2162 N N . LYS A 1 286 ? -37.761 -4.128 20.828 1.00 48.34 286 LYS A N 1
ATOM 2163 C CA . LYS A 1 286 ? -38.916 -4.979 21.147 1.00 48.34 286 LYS A CA 1
ATOM 2164 C C . LYS A 1 286 ? -40.158 -4.176 20.758 1.00 48.34 286 LYS A C 1
ATOM 2166 O O . LYS A 1 286 ? -40.453 -3.171 21.403 1.00 48.34 286 LYS A O 1
ATOM 2171 N N . CYS A 1 287 ? -40.847 -4.567 19.690 1.00 45.41 287 CYS A N 1
ATOM 2172 C CA . CYS A 1 287 ? -42.152 -4.008 19.359 1.00 45.41 287 CYS A CA 1
ATOM 2173 C C . CYS A 1 287 ? -43.127 -4.397 20.477 1.00 45.41 287 CYS A C 1
ATOM 2175 O O . CYS A 1 287 ? -43.648 -5.507 20.488 1.00 45.41 287 CYS A O 1
ATOM 2177 N N . LYS A 1 288 ? -43.363 -3.505 21.447 1.00 43.78 288 LYS A N 1
ATOM 2178 C CA . LYS A 1 288 ? -44.563 -3.591 22.283 1.00 43.78 288 LYS A CA 1
ATOM 2179 C C . LYS A 1 288 ? -45.730 -3.141 21.406 1.00 43.78 288 LYS A C 1
ATOM 2181 O O . LYS A 1 288 ? -45.939 -1.942 21.237 1.00 43.78 288 LYS A O 1
ATOM 2186 N N . GLY A 1 289 ? -46.433 -4.094 20.797 1.00 42.44 289 GLY A N 1
ATOM 2187 C CA . GLY A 1 289 ? -47.711 -3.823 20.148 1.00 42.44 289 GLY A CA 1
ATOM 2188 C C . GLY A 1 289 ? -48.687 -3.269 21.185 1.00 42.44 289 GLY A C 1
ATOM 2189 O O . GLY A 1 289 ? -48.992 -3.942 22.165 1.00 42.44 289 GLY A O 1
ATOM 2190 N N . LYS A 1 290 ? -49.142 -2.026 21.007 1.00 39.72 290 LYS A N 1
ATOM 2191 C CA . LYS A 1 290 ? -50.317 -1.518 21.718 1.00 39.72 290 LYS A CA 1
ATOM 2192 C C . LYS A 1 290 ? -51.548 -2.009 20.956 1.00 39.72 290 LYS A C 1
ATOM 2194 O O . LYS A 1 290 ? -51.802 -1.532 19.855 1.00 39.72 290 LYS A O 1
ATOM 2199 N N . MET A 1 291 ? -52.302 -2.945 21.534 1.00 45.84 291 MET A N 1
ATOM 2200 C CA . MET A 1 291 ? -53.714 -3.124 21.180 1.00 45.84 291 MET A CA 1
ATOM 2201 C C . MET A 1 291 ? -54.433 -1.820 21.531 1.00 45.84 291 MET A C 1
ATOM 2203 O O . MET A 1 291 ? -54.513 -1.448 22.701 1.00 45.84 291 MET A O 1
ATOM 2207 N N . SER A 1 292 ? -54.890 -1.098 20.511 1.00 40.91 292 SER A N 1
ATOM 2208 C CA . SER A 1 292 ? -55.725 0.085 20.689 1.00 40.91 292 SER A CA 1
ATOM 2209 C C . SER A 1 292 ? -57.122 -0.378 21.106 1.00 40.91 292 SER A C 1
ATOM 2211 O O . SER A 1 292 ? -57.783 -1.090 20.351 1.00 40.91 292 SER A O 1
ATOM 2213 N N . LYS A 1 293 ? -57.564 -0.009 22.314 1.00 44.19 293 LYS A N 1
ATOM 2214 C CA . LYS A 1 293 ? -58.982 -0.064 22.690 1.00 44.19 293 LYS A CA 1
ATOM 2215 C C . LYS A 1 293 ? -59.712 0.956 21.814 1.00 44.19 293 LYS A C 1
ATOM 2217 O O . LYS A 1 293 ? -59.462 2.151 21.946 1.00 44.19 293 LYS A O 1
ATOM 2222 N N . PHE A 1 294 ? -60.582 0.483 20.926 1.00 40.28 294 PHE A N 1
ATOM 2223 C CA . PHE A 1 294 ? -61.602 1.327 20.313 1.00 40.28 294 PHE A CA 1
ATOM 2224 C C . PHE A 1 294 ? -62.624 1.687 21.396 1.00 40.28 294 PHE A C 1
ATOM 2226 O O . PHE A 1 294 ? -63.219 0.804 22.009 1.00 40.28 294 PHE A O 1
ATOM 2233 N N . LEU A 1 295 ? -62.757 2.984 21.660 1.00 40.09 295 LEU A N 1
ATOM 2234 C CA . LEU A 1 295 ? -63.894 3.589 22.343 1.00 40.09 295 LEU A CA 1
ATOM 2235 C C . LEU A 1 295 ? -64.790 4.164 21.241 1.00 40.09 295 LEU A C 1
ATOM 2237 O O . LEU A 1 295 ? -64.403 5.148 20.610 1.00 40.09 295 LEU A O 1
ATOM 2241 N N . VAL A 1 296 ? -65.930 3.514 21.008 1.00 39.91 296 VAL A N 1
ATOM 2242 C CA . VAL A 1 296 ? -67.179 4.093 20.490 1.00 39.91 296 VAL A CA 1
ATOM 2243 C C . VAL A 1 296 ? -68.299 3.460 21.300 1.00 39.91 296 VAL A C 1
ATOM 2245 O O . VAL A 1 296 ? -68.237 2.221 21.471 1.00 39.91 296 VAL A O 1
#

InterPro domains:
  IPR001007 VWFC domain [PF00093] (108-172)
  IPR001007 VWFC domain [PF00093] (227-282)
  IPR001007 VWFC domain [PS01208] (136-172)
  IPR001007 VWFC domain [PS01208] (246-282)
  IPR001007 VWFC domain [PS50184] (26-93)
  IPR001007 VWFC domain [PS50184] (106-173)
  IPR001007 VWFC domain [PS50184] (228-283)
  IPR001007 VWFC domain [SM00214] (28-92)
  IPR001007 VWFC domain [SM00214] (108-172)
  IPR001007 VWFC domain [SM00214] (223-282)
  IPR045717 Chordin-like protein 1/2 [PTHR46303] (5-188)

Sequence (296 aa):
LKQIALLLFFLCRTMARSTKGKDVAEVCTLNDQQYPIGATWHPVLAPFGTMPCANCTCLPKAIVHCVHLTLDCPQPKCVAPKILPNRCCPECEVRSEGETESNKKIGCTFSGRNYEHGDIFASNKTALKPTRENQCVMCICSNGRILCHLKTCEAIKCKKTLNLSDECCPICPDDQEEVVDSSAYPFRPHSPESDGKKNNGNNASLSQNNLLNSSESDYANSCTDGAHKNGSTWHPVLTPFGPHPCILCSCINGQTQCSKIDCPKVSCSRPRKVDGKCCPVCKKRKCKGKMSKFLV

Radius of gyration: 35.28 Å; chains: 1; bounding box: 109×81×114 Å

Organism: Octopus bimaculoides (NCBI:txid37653)

Foldseek 3Di:
DVVVVVVVVVVVVVPPPPPPVPPVQLWADDPNDTHHAQDWAFDQDPPVGGDLQWIWGQHPNNDTDIDGNAVVEDDDPDPDFDADPSRDHTHDPPDDDDDPDDPQQAWEADPNDIGGQFDKFWAPPDPDDDPDPQWGKMWGTHRHDIDIDIDGHDDDDDPDWDDDRGDRGIDDDDDDDDDDDDDDDDDDDDDDDDDDDDDDDDDDDDDDDDDPDDDPPFQQQAEDNNPGTAQDKDFDQPPPNGTDQQKIWHGHRHDIDIDGDDEDDDDDPDFDDDPSHDYTDDDDDPPPDDPDDDDD

pLDDT: mean 72.81, std 18.99, range [30.0, 95.38]